Protein 4PVA (pdb70)

CATH classification: 2.115.10.20

Solvent-accessible surface area: 13563 Å² total

B-factor: mean 18.81, std 8.83, range [8.81, 61.5]

Foldseek 3Di:
DLPQPQFLAHFWAWEPFQAFDDPDPVPFQAWFQWAWAAEPQKIWIDTWTFDPVAIFWIWMDRDSNCNHVTDTDGLLLAQLHDAHWHRWYWFQAVVVCWIWIWTDRQATWIWIDNDSVDSNHTHHIDHLDVVNAPVCVVQLVPFGKGAEWAWDDDPDQQATKIKDWIDRQQFFIWIDIDGNVQPPYDDRIDTQGGDRVASQLQGTLKDKEAEPPDQAAARIKIWGWGQDPLRAIAIWIWGGNDPRDHTHGGQRDQCRHNDFLNRYHHPDDDAFRHFANKDWHHHNRHRNRYDHSVAKTKIKGWGAHSPDDDDPSNTNIGIMIIID

InterPro domains:
  IPR005193 Glycoside hydrolase, family 62, arabinosidase [PF03664] (27-318)
  IPR005193 Glycoside hydrolase, family 62, arabinosidase [PTHR40631] (15-350)
  IPR005193 Glycoside hydrolase, family 62, arabinosidase [cd08987] (28-350)
  IPR023296 Glycosyl hydrolase, five-bladed beta-propeller domain superfamily [G3DSA:2.115.10.20] (13-350)
  IPR023296 Glycosyl hydrolase, five-bladed beta-propeller domain superfamily [SSF75005] (53-346)

Secondary structure (DSSP, 8-state):
--TT--TT---EEE-S--B---SSTT---EEEEEEEEEETTEEEEEEEEEETTEE--EEEES-GGGGGGSPPB-GGGSTT-SS--EEEEEEEEGGGTEEEEEEESSSEEEEEES-TT-GGGPPPPEESSTT--HHHHHH-TT---B--EEE---S-TTT-EEEEEEE-SSSEEEEEEEETTTTT-----EEEEE-SS-GGGG-EEEEEEEETT--STTSEEEEEEEE-GGG-EEEEEEEESSTTS--EESSBSSSSBSBSTTTEEESS----S--EEEEEPBSS-BTT-EE-TTS--EEEEEE--TT--S-GGG---EEEEEE-

Radius of gyration: 18.27 Å; Cα contacts (8 Å, |Δi|>4): 924; chains: 1; bounding box: 43×49×45 Å

Nearest PDB structures (foldseek):
  4pvi-assembly1_A  TM=1.002E+00  e=4.841E-68  Mycothermus thermophilus
  4n2z-assembly1_A  TM=9.659E-01  e=8.267E-49  Podospora anserina
  5b6s-assembly1_A  TM=9.767E-01  e=6.142E-48  Coprinopsis cinerea okayama7#130
  4o8n-assembly1_A  TM=9.146E-01  e=1.231E-30  Streptomyces thermoviolaceus
  5ubj-assembly1_A  TM=8.413E-01  e=3.547E-29  Aspergillus nidulans FGSC A4

Sequence (324 aa):
ENLYFQGSSSSWKKWVSTGPLVFPKNDERNIAGIKDPTAVLINGTYHVFASTAKSEGYNVYFNFTDFAEANNAPFYYLDQAPLGYGYRAAPQVFYFEPHKLWYLVYQNGNAAYSTNPDINDPSKWTAPEEVFYPNGPKIIADNIGNGYWVDWVVCDDEEDPNKALCHLFSSDDNGHLYRSQTTLAQFPRGSEEPEEIVLQDTQNIYALWEAACIYRIKGAEGTQKYLLLVEAIGQEGHRYFRSWTSDRRIDDGQWIPLADTEANNPWAGEANVVFEGQKWTKSISHGEVIRTLTDQTLTLDLSEPIQFLLYQGVDPNAQTEYNALPWRLGLITQ

Organism: Humicola insolens (NCBI:txid85995)

Structure (mmCIF, N/CA/C/O backbone):
data_4PVA
#
_entry.id   4PVA
#
_cell.length_a   72.004
_cell.length_b   72.004
_cell.length_c   61.215
_cell.angle_alpha   90.00
_cell.angle_beta   90.00
_cell.angle_gamma   120.00
#
_symmetry.space_group_name_H-M   'P 31'
#
loop_
_entity.id
_entity.type
_entity.pdbx_description
1 polymer 'GH62 hydrolase'
2 non-polymer GLYCEROL
3 non-polymer 'PHOSPHATE ION'
4 water water
#
loop_
_atom_site.group_PDB
_atom_site.id
_atom_site.type_symbol
_atom_site.label_atom_id
_atom_site.label_alt_id
_atom_site.label_comp_id
_atom_site.label_asym_id
_atom_site.label_entity_id
_atom_site.label_seq_id
_atom_site.pdbx_PDB_ins_code
_atom_site.Cartn_x
_atom_site.Cartn_y
_atom_site.Cartn_z
_atom_site.occupancy
_atom_site.B_iso_or_equiv
_atom_site.auth_seq_id
_atom_site.auth_comp_id
_atom_site.auth_asym_id
_atom_site.auth_atom_id
_atom_site.pdbx_PDB_model_num
ATOM 1 N N . GLU A 1 15 ? 1.250 8.207 13.652 1.00 43.82 -7 GLU A N 1
ATOM 2 C CA . GLU A 1 15 ? 1.263 8.855 12.306 1.00 41.51 -7 GLU A CA 1
ATOM 3 C C . GLU A 1 15 ? 0.207 8.193 11.408 1.00 37.18 -7 GLU A C 1
ATOM 4 O O . GLU A 1 15 ? -0.617 7.411 11.877 1.00 34.56 -7 GLU A O 1
ATOM 6 N N . ASN A 1 16 ? 0.248 8.495 10.113 1.00 32.55 -6 ASN A N 1
ATOM 7 C CA . ASN A 1 16 ? -0.661 7.888 9.136 1.00 28.28 -6 ASN A CA 1
ATOM 8 C C . ASN A 1 16 ? -0.098 6.682 8.448 1.00 22.38 -6 ASN A C 1
ATOM 9 O O . ASN A 1 16 ? 0.035 6.626 7.186 1.00 22.62 -6 ASN A O 1
ATOM 14 N N . LEU A 1 17 ? 0.168 5.698 9.297 1.00 21.50 -5 LEU A N 1
ATOM 15 C CA . LEU A 1 17 ? 0.811 4.505 8.930 1.00 20.91 -5 LEU A CA 1
ATOM 16 C C . LEU A 1 17 ? -0.008 3.680 8.003 1.00 18.89 -5 LEU A C 1
ATOM 17 O O . LEU A 1 17 ? 0.591 2.822 7.334 1.00 19.53 -5 LEU A O 1
ATOM 22 N N . TYR A 1 18 ? -1.339 3.894 7.938 1.00 16.66 -4 TYR A N 1
ATOM 23 C CA . TYR A 1 18 ? -2.173 3.142 7.016 1.00 15.36 -4 TYR A CA 1
ATOM 24 C C . TYR A 1 18 ? -2.550 3.898 5.754 1.00 15.35 -4 TYR A C 1
ATOM 25 O O . TYR A 1 18 ? -3.359 3.422 4.969 1.00 16.08 -4 TYR A O 1
ATOM 34 N N . PHE A 1 19 ? -2.006 5.085 5.548 1.00 15.56 -3 PHE A N 1
ATOM 35 C CA . PHE A 1 19 ? -2.124 5.709 4.238 1.00 15.49 -3 PHE A CA 1
ATOM 36 C C . PHE A 1 19 ? -1.036 5.087 3.399 1.00 15.66 -3 PHE A C 1
ATOM 37 O O . PHE A 1 19 ? 0.107 5.405 3.560 1.00 16.94 -3 PHE A O 1
ATOM 45 N N . GLN A 1 20 ? -1.412 4.125 2.562 1.00 14.69 -2 GLN A N 1
ATOM 46 C CA . GLN A 1 20 ? -0.462 3.193 1.933 1.00 14.81 -2 GLN A CA 1
ATOM 47 C C . GLN A 1 20 ? 0.008 3.617 0.518 1.00 14.76 -2 GLN A C 1
ATOM 48 O O . GLN A 1 20 ? 0.673 2.885 -0.149 1.00 15.50 -2 GLN A O 1
ATOM 54 N N . GLY A 1 21 ? -0.328 4.839 0.145 1.00 14.75 -1 GLY A N 1
ATOM 55 C CA . GLY A 1 21 ? 0.247 5.513 -1.007 1.00 14.85 -1 GLY A CA 1
ATOM 56 C C . GLY A 1 21 ? -0.144 4.830 -2.287 1.00 14.64 -1 GLY A C 1
ATOM 57 O O . GLY A 1 21 ? -1.256 4.800 -2.693 1.00 15.14 -1 GLY A O 1
ATOM 58 N N . SER A 1 22 ? 0.843 4.156 -2.974 1.00 17.34 30 SER A N 1
ATOM 59 C CA A SER A 1 22 ? 0.496 3.327 -4.136 0.73 18.34 30 SER A CA 1
ATOM 60 C CA B SER A 1 22 ? 0.455 3.333 -4.119 0.27 18.03 30 SER A CA 1
ATOM 61 C C . SER A 1 22 ? 0.747 1.846 -3.861 1.00 17.17 30 SER A C 1
ATOM 62 O O . SER A 1 22 ? 0.928 1.038 -4.803 1.00 18.02 30 SER A O 1
ATOM 67 N N . SER A 1 23 ? 0.764 1.415 -2.602 1.00 15.86 31 SER A N 1
ATOM 68 C CA A SER A 1 23 ? 0.888 0.042 -2.172 0.50 15.93 31 SER A CA 1
ATOM 69 C CA B SER A 1 23 ? 0.988 0.042 -2.172 0.50 15.93 31 SER A CA 1
ATOM 70 C C . SER A 1 23 ? -0.087 -0.346 -1.081 1.00 14.75 31 SER A C 1
ATOM 71 O O . SER A 1 23 ? 0.295 -0.707 -0.027 1.00 15.47 31 SER A O 1
ATOM 76 N N . TRP A 1 24 ? -1.370 -0.344 -1.417 1.00 12.94 32 TRP A N 1
ATOM 77 C CA . TRP A 1 24 ? -2.408 -0.806 -0.513 1.00 12.33 32 TRP A CA 1
ATOM 78 C C . TRP A 1 24 ? -2.421 -2.324 -0.509 1.00 12.22 32 TRP A C 1
ATOM 79 O O . TRP A 1 24 ? -2.249 -2.964 -1.539 1.00 12.27 32 TRP A O 1
ATOM 90 N N . LYS A 1 25 ? -2.636 -2.910 0.652 1.00 12.51 33 LYS A N 1
ATOM 91 C CA A LYS A 1 25 ? -2.653 -4.367 0.790 0.40 13.02 33 LYS A CA 1
ATOM 92 C CA B LYS A 1 25 ? -2.657 -4.366 0.791 0.60 13.19 33 LYS A CA 1
ATOM 93 C C . LYS A 1 25 ? -3.734 -4.733 1.791 1.00 12.89 33 LYS A C 1
ATOM 94 O O . LYS A 1 25 ? -3.896 -4.042 2.800 1.00 13.10 33 LYS A O 1
ATOM 105 N N . TRP A 1 26 ? -4.424 -5.833 1.524 1.00 12.07 34 TRP A N 1
ATOM 106 C CA . TRP A 1 26 ? -5.607 -6.210 2.268 1.00 12.08 34 TRP A CA 1
ATOM 107 C C . TRP A 1 26 ? -5.690 -7.691 2.485 1.00 12.22 34 TRP A C 1
ATOM 108 O O . TRP A 1 26 ? -5.177 -8.483 1.670 1.00 12.98 34 TRP A O 1
ATOM 119 N N . VAL A 1 27 ? -6.403 -8.072 3.522 1.00 12.19 35 VAL A N 1
ATOM 120 C CA . VAL A 1 27 ? -6.836 -9.452 3.731 1.00 13.18 35 VAL A CA 1
ATOM 121 C C . VAL A 1 27 ? -8.353 -9.431 3.757 1.00 12.98 35 VAL A C 1
ATOM 122 O O . VAL A 1 27 ? -8.948 -8.590 4.443 1.00 13.17 35 VAL A O 1
ATOM 126 N N . SER A 1 28 ? -8.998 -10.306 2.992 1.00 13.32 36 SER A N 1
ATOM 127 C CA . SER A 1 28 ? -10.456 -10.478 3.025 1.00 13.13 36 SER A CA 1
ATOM 128 C C . SER A 1 28 ? -10.890 -11.642 3.878 1.00 13.41 36 SER A C 1
ATOM 129 O O . SER A 1 28 ? -10.256 -12.715 3.863 1.00 14.03 36 SER A O 1
ATOM 132 N N . THR A 1 29 ? -12.014 -11.440 4.551 1.00 13.43 37 THR A N 1
ATOM 133 C CA . THR A 1 29 ? -12.769 -12.522 5.152 1.00 13.94 37 THR A CA 1
ATOM 134 C C . THR A 1 29 ? -13.439 -13.347 4.048 1.00 14.10 37 THR A C 1
ATOM 135 O O . THR A 1 29 ? -13.493 -12.968 2.855 1.00 14.18 37 THR A O 1
ATOM 139 N N . GLY A 1 30 ? -14.044 -14.460 4.452 1.00 14.98 38 GLY A N 1
ATOM 140 C CA . GLY A 1 30 ? -15.060 -15.073 3.621 1.00 15.21 38 GLY A CA 1
ATOM 141 C C . GLY A 1 30 ? -16.328 -14.239 3.634 1.00 15.52 38 GLY A C 1
ATOM 142 O O . GLY A 1 30 ? -16.366 -13.129 4.181 1.00 15.29 38 GLY A O 1
ATOM 143 N N . PRO A 1 31 ? -17.397 -14.737 3.016 1.00 15.56 39 PRO A N 1
ATOM 144 C CA . PRO A 1 31 ? -18.647 -14.012 3.030 1.00 15.98 39 PRO A CA 1
ATOM 145 C C . PRO A 1 31 ? -19.204 -13.937 4.410 1.00 15.86 39 PRO A C 1
ATOM 146 O O . PRO A 1 31 ? -19.217 -14.950 5.102 1.00 17.67 39 PRO A O 1
ATOM 150 N N . LEU A 1 32 ? -19.652 -12.768 4.828 1.00 14.99 40 LEU A N 1
ATOM 151 C CA . LEU A 1 32 ? -20.110 -12.544 6.184 1.00 15.42 40 LEU A CA 1
ATOM 152 C C . LEU A 1 32 ? -21.609 -12.350 6.338 1.00 15.43 40 LEU A C 1
ATOM 153 O O . LEU A 1 32 ? -22.152 -12.622 7.432 1.00 16.03 40 LEU A O 1
ATOM 158 N N . VAL A 1 33 ? -22.285 -11.848 5.312 1.00 14.91 41 VAL A N 1
ATOM 159 C CA . VAL A 1 33 ? -23.721 -11.583 5.394 1.00 15.07 41 VAL A CA 1
ATOM 160 C C . VAL A 1 33 ? -24.425 -12.051 4.136 1.00 15.30 41 VAL A C 1
ATOM 161 O O . VAL A 1 33 ? -24.071 -11.620 3.027 1.00 15.50 41 VAL A O 1
ATOM 165 N N . PHE A 1 34 ? -25.384 -12.959 4.342 1.00 16.38 42 PHE A N 1
ATOM 166 C CA . PHE A 1 34 ? -26.189 -13.583 3.312 1.00 16.14 42 PHE A CA 1
ATOM 167 C C . PHE A 1 34 ? -27.633 -13.078 3.422 1.00 16.62 42 PHE A C 1
ATOM 168 O O . PHE A 1 34 ? -28.070 -12.643 4.474 1.00 16.78 42 PHE A O 1
ATOM 176 N N . PRO A 1 35 ? -28.397 -13.176 2.334 1.00 17.21 43 PRO A N 1
ATOM 177 C CA . PRO A 1 35 ? -29.827 -12.989 2.458 1.00 18.45 43 PRO A CA 1
ATOM 178 C C . PRO A 1 35 ? -30.436 -13.996 3.436 1.00 18.89 43 PRO A C 1
ATOM 179 O O . PRO A 1 35 ? -29.928 -15.113 3.585 1.00 18.88 43 PRO A O 1
ATOM 183 N N . LYS A 1 36 ? -31.536 -13.611 4.063 1.00 18.64 44 LYS A N 1
ATOM 184 C CA . LYS A 1 36 ? -32.229 -14.507 4.955 1.00 19.43 44 LYS A CA 1
ATOM 185 C C . LYS A 1 36 ? -33.008 -15.514 4.120 1.00 20.28 44 LYS A C 1
ATOM 186 O O . LYS A 1 36 ? -33.396 -15.254 2.981 1.00 21.66 44 LYS A O 1
ATOM 192 N N . ASN A 1 37 ? -33.229 -16.683 4.695 1.00 22.60 45 ASN A N 1
ATOM 193 C CA . ASN A 1 37 ? -34.147 -17.630 4.107 1.00 24.12 45 ASN A CA 1
ATOM 194 C C . ASN A 1 37 ? -35.523 -17.259 4.659 1.00 23.17 45 ASN A C 1
ATOM 195 O O . ASN A 1 37 ? -35.989 -17.818 5.640 1.00 25.68 45 ASN A O 1
ATOM 200 N N . ASP A 1 38 ? -36.131 -16.243 4.063 1.00 21.83 46 ASP A N 1
ATOM 201 C CA . ASP A 1 38 ? -37.484 -15.807 4.429 1.00 21.23 46 ASP A CA 1
ATOM 202 C C . ASP A 1 38 ? -38.323 -15.548 3.174 1.00 20.93 46 ASP A C 1
ATOM 203 O O . ASP A 1 38 ? -37.853 -15.738 2.059 1.00 20.78 46 ASP A O 1
ATOM 208 N N . GLU A 1 39 ? -39.561 -15.105 3.351 1.00 20.26 47 GLU A N 1
ATOM 209 C CA . GLU A 1 39 ? -40.468 -14.995 2.213 1.00 20.53 47 GLU A CA 1
ATOM 210 C C . GLU A 1 39 ? -40.182 -13.855 1.271 1.00 20.09 47 GLU A C 1
ATOM 211 O O . GLU A 1 39 ? -40.763 -13.781 0.204 1.00 20.71 47 GLU A O 1
ATOM 217 N N . ARG A 1 40 ? -39.282 -12.961 1.652 1.00 19.41 48 ARG A N 1
ATOM 218 C CA . ARG A 1 40 ? -38.880 -11.884 0.756 1.00 18.76 48 ARG A CA 1
ATOM 219 C C . ARG A 1 40 ? -38.011 -12.406 -0.390 1.00 18.03 48 ARG A C 1
ATOM 220 O O . ARG A 1 40 ? -37.886 -11.761 -1.444 1.00 18.49 48 ARG A O 1
ATOM 228 N N . ASN A 1 41 ? -37.437 -13.588 -0.229 1.00 17.91 49 ASN A N 1
ATOM 229 C CA . ASN A 1 41 ? -36.667 -14.234 -1.298 1.00 18.81 49 ASN A CA 1
ATOM 230 C C . ASN A 1 41 ? -35.629 -13.295 -1.913 1.00 17.76 49 ASN A C 1
ATOM 231 O O . ASN A 1 41 ? -35.492 -13.188 -3.131 1.00 18.34 49 ASN A O 1
ATOM 236 N N . ILE A 1 42 ? -34.894 -12.623 -1.050 1.00 16.60 50 ILE A N 1
ATOM 237 C CA . ILE A 1 42 ? -33.826 -11.727 -1.503 1.00 15.65 50 ILE A CA 1
ATOM 238 C C . ILE A 1 42 ? -32.687 -12.534 -2.142 1.00 15.59 50 ILE A C 1
ATOM 239 O O . ILE A 1 42 ? -32.224 -13.538 -1.577 1.00 16.14 50 ILE A O 1
ATOM 244 N N . ALA A 1 43 ? -32.199 -12.069 -3.293 1.00 15.33 51 ALA A N 1
ATOM 245 C CA . ALA A 1 43 ? -31.106 -12.748 -3.990 1.00 15.48 51 ALA A CA 1
ATOM 246 C C . ALA A 1 43 ? -29.733 -12.277 -3.479 1.00 14.75 51 ALA A C 1
ATOM 247 O O . ALA A 1 43 ? -28.808 -13.076 -3.304 1.00 15.57 51 ALA A O 1
ATOM 249 N N . GLY A 1 44 ? -29.551 -10.953 -3.343 1.00 14.15 52 GLY A N 1
ATOM 250 C CA . GLY A 1 44 ? -28.281 -10.355 -2.970 1.00 14.08 52 GLY A CA 1
ATOM 251 C C . GLY A 1 44 ? -28.429 -9.383 -1.824 1.00 13.82 52 GLY A C 1
ATOM 252 O O . GLY A 1 44 ? -29.420 -8.658 -1.738 1.00 13.84 52 GLY A O 1
ATOM 253 N N . ILE A 1 45 ? -27.408 -9.353 -0.964 1.00 13.28 53 ILE A N 1
ATOM 254 C CA . ILE A 1 45 ? -27.229 -8.266 -0.002 1.00 13.56 53 ILE A CA 1
ATOM 255 C C . ILE A 1 45 ? -26.055 -7.451 -0.487 1.00 12.70 53 ILE A C 1
ATOM 256 O O . ILE A 1 45 ? -24.982 -7.972 -0.766 1.00 12.61 53 ILE A O 1
ATOM 261 N N . LYS A 1 46 ? -26.301 -6.138 -0.587 1.00 12.49 54 LYS A N 1
ATOM 262 C CA . LYS A 1 46 ? -25.489 -5.262 -1.395 1.00 12.07 54 LYS A CA 1
ATOM 263 C C . LYS A 1 46 ? -25.148 -3.945 -0.717 1.00 11.96 54 LYS A C 1
ATOM 264 O O . LYS A 1 46 ? -25.818 -3.498 0.206 1.00 12.14 54 LYS A O 1
ATOM 270 N N . ASP A 1 47 ? -24.089 -3.323 -1.218 1.00 12.06 55 ASP A N 1
ATOM 271 C CA . ASP A 1 47 ? -23.792 -1.906 -1.034 1.00 12.36 55 ASP A CA 1
ATOM 272 C C . ASP A 1 47 ? -23.932 -1.432 0.405 1.00 12.07 55 ASP A C 1
ATOM 273 O O . ASP A 1 47 ? -24.808 -0.641 0.740 1.00 12.18 55 ASP A O 1
ATOM 278 N N . PRO A 1 48 ? -23.019 -1.877 1.282 1.00 11.88 56 PRO A N 1
ATOM 279 C CA . PRO A 1 48 ? -23.146 -1.534 2.702 1.00 12.28 56 PRO A CA 1
ATOM 280 C C . PRO A 1 48 ? -22.605 -0.155 3.046 1.00 12.01 56 PRO A C 1
ATOM 281 O O . PRO A 1 48 ? -21.658 0.339 2.421 1.00 12.15 56 PRO A O 1
ATOM 285 N N . THR A 1 49 ? -23.177 0.443 4.072 1.00 11.58 57 THR A N 1
ATOM 286 C CA . THR A 1 49 ? -22.596 1.597 4.770 1.00 11.63 57 THR A CA 1
ATOM 287 C C . THR A 1 49 ? -22.588 1.214 6.246 1.00 11.94 57 THR A C 1
ATOM 288 O O . THR A 1 49 ? -23.502 0.509 6.695 1.00 13.11 57 THR A O 1
ATOM 292 N N . ALA A 1 50 ? -21.562 1.626 6.985 1.00 12.30 58 ALA A N 1
ATOM 293 C CA . ALA A 1 50 ? -21.416 1.135 8.350 1.00 13.22 58 ALA A CA 1
ATOM 294 C C . ALA A 1 50 ? -20.630 2.087 9.218 1.00 13.43 58 ALA A C 1
ATOM 295 O O . ALA A 1 50 ? -19.667 2.730 8.770 1.00 13.82 58 ALA A O 1
ATOM 297 N N . VAL A 1 51 ? -21.020 2.108 10.498 1.00 14.12 59 VAL A N 1
ATOM 298 C CA . VAL A 1 51 ? -20.301 2.791 11.547 1.00 14.62 59 VAL A CA 1
ATOM 299 C C . VAL A 1 51 ? -20.102 1.854 12.724 1.00 15.07 59 VAL A C 1
ATOM 300 O O . VAL A 1 51 ? -20.855 0.896 12.876 1.00 16.18 59 VAL A O 1
ATOM 304 N N . LEU A 1 52 ? -19.076 2.148 13.509 1.00 14.81 60 LEU A N 1
ATOM 305 C CA . LEU A 1 52 ? -18.785 1.386 14.728 1.00 15.92 60 LEU A CA 1
ATOM 306 C C . LEU A 1 52 ? -18.884 2.364 15.873 1.00 16.34 60 LEU A C 1
ATOM 307 O O . LEU A 1 52 ? -18.207 3.364 15.891 1.00 16.75 60 LEU A O 1
ATOM 312 N N . ILE A 1 53 ? -19.748 2.058 16.844 1.00 17.26 61 ILE A N 1
ATOM 313 C CA . ILE A 1 53 ? -20.034 2.951 17.986 1.00 18.75 61 ILE A CA 1
ATOM 314 C C . ILE A 1 53 ? -20.032 2.076 19.234 1.00 20.39 61 ILE A C 1
ATOM 315 O O . ILE A 1 53 ? -20.852 1.179 19.368 1.00 19.58 61 ILE A O 1
ATOM 320 N N . ASN A 1 54 ? -19.062 2.316 20.105 1.00 22.65 62 ASN A N 1
ATOM 321 C CA . ASN A 1 54 ? -19.024 1.643 21.422 1.00 25.43 62 ASN A CA 1
ATOM 322 C C . ASN A 1 54 ? -19.116 0.123 21.283 1.00 23.58 62 ASN A C 1
ATOM 323 O O . ASN A 1 54 ? -19.865 -0.548 21.998 1.00 24.80 62 ASN A O 1
ATOM 328 N N . GLY A 1 55 ? -18.360 -0.392 20.328 1.00 21.68 63 GLY A N 1
ATOM 329 C CA . GLY A 1 55 ? -18.239 -1.816 20.093 1.00 21.98 63 GLY A CA 1
ATOM 330 C C . GLY A 1 55 ? -19.348 -2.454 19.273 1.00 20.93 63 GLY A C 1
ATOM 331 O O . GLY A 1 55 ? -19.260 -3.645 18.973 1.00 22.00 63 GLY A O 1
ATOM 332 N N . THR A 1 56 ? -20.340 -1.672 18.855 1.00 18.93 64 THR A N 1
ATOM 333 C CA . THR A 1 56 ? -21.397 -2.188 18.005 1.00 18.69 64 THR A CA 1
ATOM 334 C C . THR A 1 56 ? -21.276 -1.628 16.591 1.00 17.35 64 THR A C 1
ATOM 335 O O . THR A 1 56 ? -21.168 -0.417 16.390 1.00 17.22 64 THR A O 1
ATOM 339 N N . TYR A 1 57 ? -21.277 -2.563 15.647 1.00 16.41 65 TYR A N 1
ATOM 340 C CA . TYR A 1 57 ? -21.326 -2.236 14.202 1.00 15.62 65 TYR A CA 1
ATOM 341 C C . TYR A 1 57 ? -22.767 -2.081 13.757 1.00 15.78 65 TYR A C 1
ATOM 342 O O . TYR A 1 57 ? -23.595 -2.950 14.009 1.00 16.41 65 TYR A O 1
ATOM 351 N N . HIS A 1 58 ? -23.032 -0.940 13.130 1.00 15.25 66 HIS A N 1
ATOM 352 C CA . HIS A 1 58 ? -24.338 -0.598 12.600 1.00 15.66 66 HIS A CA 1
ATOM 353 C C . HIS A 1 58 ? -24.226 -0.553 11.080 1.00 14.93 66 HIS A C 1
ATOM 354 O O . HIS A 1 58 ? -23.448 0.222 10.569 1.00 15.42 66 HIS A O 1
ATOM 361 N N . VAL A 1 59 ? -24.977 -1.412 10.406 1.00 14.78 67 VAL A N 1
ATOM 362 C CA . VAL A 1 59 ? -24.888 -1.561 8.962 1.00 14.17 67 VAL A CA 1
ATOM 363 C C . VAL A 1 59 ? -26.228 -1.307 8.292 1.00 13.74 67 VAL A C 1
ATOM 364 O O . VAL A 1 59 ? -27.267 -1.760 8.756 1.00 14.11 67 VAL A O 1
ATOM 368 N N . PHE A 1 60 ? -26.192 -0.549 7.191 1.00 13.11 68 PHE A N 1
ATOM 369 C CA . PHE A 1 60 ? -27.325 -0.431 6.279 1.00 13.11 68 PHE A CA 1
ATOM 370 C C . PHE A 1 60 ? -26.873 -1.008 4.961 1.00 12.68 68 PHE A C 1
ATOM 371 O O . PHE A 1 60 ? -25.735 -0.777 4.531 1.00 13.04 68 PHE A O 1
ATOM 379 N N . ALA A 1 61 ? -27.718 -1.781 4.310 1.00 12.82 69 ALA A N 1
ATOM 380 C CA . ALA A 1 61 ? -27.428 -2.427 3.047 1.00 12.60 69 ALA A CA 1
ATOM 381 C C . ALA A 1 61 ? -28.679 -2.497 2.193 1.00 12.84 69 ALA A C 1
ATOM 382 O O . ALA A 1 61 ? -29.795 -2.287 2.703 1.00 13.92 69 ALA A O 1
ATOM 384 N N . SER A 1 62 ? -28.529 -2.794 0.911 1.00 13.13 70 SER A N 1
ATOM 385 C CA . SER A 1 62 ? -29.672 -2.987 0.049 1.00 13.83 70 SER A CA 1
ATOM 386 C C . SER A 1 62 ? -29.956 -4.431 -0.143 1.00 13.64 70 SER A C 1
ATOM 387 O O . SER A 1 62 ? -29.073 -5.276 -0.183 1.00 13.34 70 SER A O 1
ATOM 390 N N . THR A 1 63 ? -31.233 -4.730 -0.256 1.00 14.48 71 THR A N 1
ATOM 391 C CA . THR A 1 63 ? -31.720 -6.027 -0.701 1.00 15.27 71 THR A CA 1
ATOM 392 C C . THR A 1 63 ? -31.972 -5.942 -2.187 1.00 15.28 71 THR A C 1
ATOM 393 O O . THR A 1 63 ? -32.538 -4.957 -2.674 1.00 15.68 71 THR A O 1
ATOM 397 N N . ALA A 1 64 ? -31.565 -6.977 -2.928 1.00 14.63 72 ALA A N 1
ATOM 398 C CA . ALA A 1 64 ? -31.761 -7.016 -4.357 1.00 14.55 72 ALA A CA 1
ATOM 399 C C . ALA A 1 64 ? -32.381 -8.327 -4.768 1.00 15.22 72 ALA A C 1
ATOM 400 O O . ALA A 1 64 ? -31.939 -9.379 -4.307 1.00 14.80 72 ALA A O 1
ATOM 402 N N . LYS A 1 65 ? -33.353 -8.239 -5.660 1.00 15.82 73 LYS A N 1
ATOM 403 C CA . LYS A 1 65 ? -33.931 -9.412 -6.323 1.00 17.15 73 LYS A CA 1
ATOM 404 C C . LYS A 1 65 ? -34.447 -8.884 -7.654 1.00 18.36 73 LYS A C 1
ATOM 405 O O . LYS A 1 65 ? -34.508 -7.696 -7.874 1.00 18.37 73 LYS A O 1
ATOM 411 N N . SER A 1 66 ? -34.882 -9.785 -8.523 1.00 21.69 74 SER A N 1
ATOM 412 C CA . SER A 1 66 ? -35.437 -9.339 -9.792 1.00 23.23 74 SER A CA 1
ATOM 413 C C . SER A 1 66 ? -36.623 -8.385 -9.617 1.00 23.06 74 SER A C 1
ATOM 414 O O . SER A 1 66 ? -36.798 -7.487 -10.404 1.00 24.00 74 SER A O 1
ATOM 417 N N . GLU A 1 67 ? -37.398 -8.558 -8.549 1.00 22.32 75 GLU A N 1
ATOM 418 C CA . GLU A 1 67 ? -38.557 -7.709 -8.302 1.00 23.01 75 GLU A CA 1
ATOM 419 C C . GLU A 1 67 ? -38.203 -6.275 -7.932 1.00 20.92 75 GLU A C 1
ATOM 420 O O . GLU A 1 67 ? -38.984 -5.360 -8.169 1.00 22.95 75 GLU A O 1
ATOM 426 N N . GLY A 1 68 ? -37.037 -6.062 -7.317 1.00 19.07 76 GLY A N 1
ATOM 427 C CA . GLY A 1 68 ? -36.713 -4.725 -6.915 1.00 18.66 76 GLY A CA 1
ATOM 428 C C . GLY A 1 68 ? -35.663 -4.615 -5.836 1.00 17.02 76 GLY A C 1
ATOM 429 O O . GLY A 1 68 ? -35.044 -5.602 -5.430 1.00 16.80 76 GLY A O 1
ATOM 430 N N . TYR A 1 69 ? -35.531 -3.382 -5.359 1.00 15.74 77 TYR A N 1
ATOM 431 C CA . TYR A 1 69 ? -34.557 -2.978 -4.343 1.00 15.12 77 TYR A CA 1
ATOM 432 C C . TYR A 1 69 ? -35.217 -2.306 -3.189 1.00 14.83 77 TYR A C 1
ATOM 433 O O . TYR A 1 69 ? -36.068 -1.426 -3.361 1.00 15.44 77 TYR A O 1
ATOM 442 N N . ASN A 1 70 ? -34.793 -2.648 -1.995 1.00 14.68 78 ASN A N 1
ATOM 443 C CA . ASN A 1 70 ? -35.113 -1.880 -0.808 1.00 15.32 78 ASN A CA 1
ATOM 444 C C . ASN A 1 70 ? -33.925 -2.036 0.171 1.00 14.61 78 ASN A C 1
ATOM 445 O O . ASN A 1 70 ? -32.828 -2.388 -0.298 1.00 14.84 78 ASN A O 1
ATOM 458 N N . VAL A 1 72 ? -32.094 -2.624 4.325 1.00 15.36 80 VAL A N 1
ATOM 459 C CA . VAL A 1 72 ? -32.128 -3.255 5.644 1.00 15.96 80 VAL A CA 1
ATOM 460 C C . VAL A 1 72 ? -31.160 -2.569 6.572 1.00 15.56 80 VAL A C 1
ATOM 461 O O . VAL A 1 72 ? -30.134 -2.036 6.119 1.00 15.31 80 VAL A O 1
ATOM 465 N N . TYR A 1 73 ? -31.468 -2.594 7.858 1.00 15.31 81 TYR A N 1
ATOM 466 C CA . TYR A 1 73 ? -30.561 -2.230 8.911 1.00 15.98 81 TYR A CA 1
ATOM 467 C C . TYR A 1 73 ? -30.297 -3.465 9.787 1.00 15.94 81 TYR A C 1
ATOM 468 O O . TYR A 1 73 ? -31.233 -4.213 10.098 1.00 16.68 81 TYR A O 1
ATOM 477 N N . PHE A 1 74 ? -29.069 -3.617 10.248 1.00 15.12 82 PHE A N 1
ATOM 478 C CA . PHE A 1 74 ? -28.756 -4.606 11.257 1.00 15.62 82 PHE A CA 1
ATOM 479 C C . PHE A 1 74 ? -27.519 -4.173 12.041 1.00 15.42 82 PHE A C 1
ATOM 480 O O . PHE A 1 74 ? -26.740 -3.336 11.590 1.00 15.55 82 PHE A O 1
ATOM 488 N N . ASN A 1 75 ? -27.321 -4.788 13.214 1.00 16.42 83 ASN A N 1
ATOM 489 C CA . ASN A 1 75 ? -26.158 -4.521 14.010 1.00 16.86 83 ASN A CA 1
ATOM 490 C C . ASN A 1 75 ? -25.599 -5.817 14.575 1.00 17.12 83 ASN A C 1
ATOM 491 O O . ASN A 1 75 ? -26.281 -6.847 14.575 1.00 17.85 83 ASN A O 1
ATOM 496 N N . PHE A 1 76 ? -24.352 -5.748 15.003 1.00 16.68 84 PHE A N 1
ATOM 497 C CA . PHE A 1 76 ? -23.647 -6.904 15.556 1.00 16.55 84 PHE A CA 1
ATOM 498 C C . PHE A 1 76 ? -22.412 -6.386 16.268 1.00 16.61 84 PHE A C 1
ATOM 499 O O . PHE A 1 76 ? -21.999 -5.241 16.080 1.00 17.56 84 PHE A O 1
ATOM 507 N N . THR A 1 77 ? -21.782 -7.243 17.064 1.00 17.59 85 THR A N 1
ATOM 508 C CA . THR A 1 77 ? -20.530 -6.922 17.707 1.00 18.00 85 THR A CA 1
ATOM 509 C C . THR A 1 77 ? -19.346 -7.729 17.201 1.00 17.64 85 THR A C 1
ATOM 510 O O . THR A 1 77 ? -18.225 -7.347 17.459 1.00 18.55 85 THR A O 1
ATOM 514 N N . ASP A 1 78 ? -19.613 -8.784 16.479 1.00 16.99 86 ASP A N 1
ATOM 515 C CA . ASP A 1 78 ? -18.592 -9.729 16.043 1.00 17.39 86 ASP A CA 1
ATOM 516 C C . ASP A 1 78 ? -18.836 -10.102 14.586 1.00 16.60 86 ASP A C 1
ATOM 517 O O . ASP A 1 78 ? -19.846 -10.634 14.255 1.00 16.17 86 ASP A O 1
ATOM 522 N N . PHE A 1 79 ? -17.849 -9.825 13.719 1.00 16.85 87 PHE A N 1
ATOM 523 C CA . PHE A 1 79 ? -18.012 -10.077 12.305 1.00 16.86 87 PHE A CA 1
ATOM 524 C C . PHE A 1 79 ? -18.447 -11.494 12.002 1.00 17.29 87 PHE A C 1
ATOM 525 O O . PHE A 1 79 ? -19.226 -11.719 11.082 1.00 17.50 87 PHE A O 1
ATOM 533 N N . ALA A 1 80 ? -17.938 -12.457 12.767 1.00 17.83 88 ALA A N 1
ATOM 534 C CA . ALA A 1 80 ? -18.283 -13.855 12.535 1.00 18.90 88 ALA A CA 1
ATOM 535 C C . ALA A 1 80 ? -19.708 -14.216 12.877 1.00 19.16 88 ALA A C 1
ATOM 536 O O . ALA A 1 80 ? -20.205 -15.274 12.462 1.00 20.83 88 ALA A O 1
ATOM 538 N N . GLU A 1 81 ? -20.378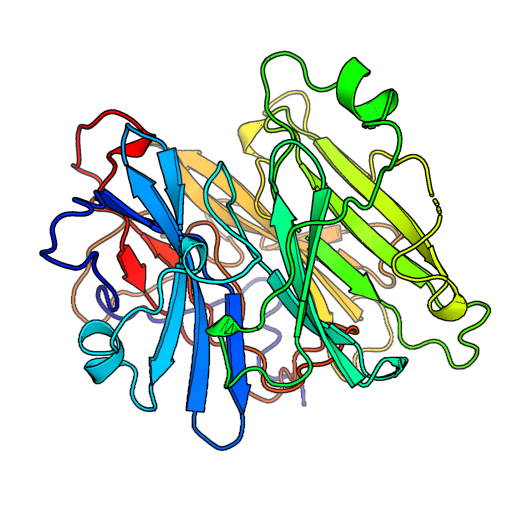 -13.338 13.623 1.00 19.17 89 GLU A N 1
ATOM 539 C CA . GLU A 1 81 ? -21.786 -13.478 14.002 1.00 19.86 89 GLU A CA 1
ATOM 540 C C . GLU A 1 81 ? -22.719 -12.547 13.238 1.00 19.19 89 GLU A C 1
ATOM 541 O O . GLU A 1 81 ? -23.922 -12.571 13.439 1.00 19.81 89 GLU A O 1
ATOM 547 N N . ALA A 1 82 ? -22.173 -11.729 12.335 1.00 17.71 90 ALA A N 1
ATOM 548 C CA . ALA A 1 82 ? -22.998 -10.807 11.542 1.00 16.91 90 ALA A CA 1
ATOM 549 C C . ALA A 1 82 ? -24.104 -11.500 10.770 1.00 16.54 90 ALA A C 1
ATOM 550 O O . ALA A 1 82 ? -25.199 -10.955 10.611 1.00 17.13 90 ALA A O 1
ATOM 552 N N . ASN A 1 83 ? -23.832 -12.713 10.278 1.00 16.92 91 ASN A N 1
ATOM 553 C CA . ASN A 1 83 ? -24.816 -13.452 9.480 1.00 18.05 91 ASN A CA 1
ATOM 554 C C . ASN A 1 83 ? -26.024 -13.888 10.300 1.00 19.04 91 ASN A C 1
ATOM 555 O O . ASN A 1 83 ? -27.050 -14.197 9.744 1.00 19.63 91 ASN A O 1
ATOM 560 N N . ASN A 1 84 ? -25.878 -13.884 11.615 1.00 19.39 92 ASN A N 1
ATOM 561 C CA . ASN A 1 84 ? -26.985 -14.192 12.507 1.00 20.15 92 ASN A CA 1
ATOM 562 C C . ASN A 1 84 ? -27.714 -12.999 13.043 1.00 20.24 92 ASN A C 1
ATOM 563 O O . ASN A 1 84 ? -28.669 -13.155 13.821 1.00 21.52 92 ASN A O 1
ATOM 568 N N . ALA A 1 85 ? -27.316 -11.802 12.611 1.00 19.53 93 ALA A N 1
ATOM 569 C CA . ALA A 1 85 ? -27.993 -10.585 13.041 1.00 19.74 93 ALA A CA 1
ATOM 570 C C . ALA A 1 85 ? -29.369 -10.523 12.387 1.00 20.78 93 ALA A C 1
ATOM 571 O O . ALA A 1 85 ? -29.484 -10.728 11.177 1.00 21.97 93 ALA A O 1
ATOM 573 N N . PRO A 1 86 ? -30.421 -10.246 13.167 1.00 20.63 94 PRO A N 1
ATOM 574 C CA . PRO A 1 86 ? -31.731 -10.044 12.538 1.00 20.61 94 PRO A CA 1
ATOM 575 C C . PRO A 1 86 ? -31.730 -8.813 11.647 1.00 19.98 94 PRO A C 1
ATOM 576 O O . PRO A 1 86 ? -31.111 -7.811 12.003 1.00 20.49 94 PRO A O 1
ATOM 580 N N . PHE A 1 87 ? -32.434 -8.881 10.528 1.00 19.18 95 PHE A N 1
ATOM 581 C CA . PHE A 1 87 ? -32.577 -7.720 9.675 1.00 18.69 95 PHE A CA 1
ATOM 582 C C . PHE A 1 87 ? -33.809 -6.933 10.082 1.00 18.59 95 PHE A C 1
ATOM 583 O O . PHE A 1 87 ? -34.873 -7.520 10.335 1.00 20.36 95 PHE A O 1
ATOM 591 N N . TYR A 1 88 ? -33.675 -5.622 10.179 1.00 17.92 96 TYR A N 1
ATOM 592 C CA . TYR A 1 88 ? -34.840 -4.754 10.150 1.00 17.81 96 TYR A CA 1
ATOM 593 C C . TYR A 1 88 ? -35.047 -4.299 8.718 1.00 17.56 96 TYR A C 1
ATOM 594 O O . TYR A 1 88 ? -34.228 -3.534 8.177 1.00 16.64 96 TYR A O 1
ATOM 603 N N . TYR A 1 89 ? -36.108 -4.755 8.066 1.00 17.48 97 TYR A N 1
ATOM 604 C CA . TYR A 1 89 ? -36.453 -4.349 6.714 1.00 18.41 97 TYR A CA 1
ATOM 605 C C . TYR A 1 89 ? -37.055 -2.954 6.760 1.00 17.98 97 TYR A C 1
ATOM 606 O O . TYR A 1 89 ? -38.118 -2.719 7.348 1.00 18.46 97 TYR A O 1
ATOM 615 N N . LEU A 1 90 ? -36.346 -1.998 6.165 1.00 17.08 98 LEU A N 1
ATOM 616 C CA . LEU A 1 90 ? -36.662 -0.605 6.372 1.00 16.96 98 LEU A CA 1
ATOM 617 C C . LEU A 1 90 ? -37.965 -0.144 5.711 1.00 17.16 98 LEU A C 1
ATOM 618 O O . LEU A 1 90 ? -38.454 0.929 6.031 1.00 17.09 98 LEU A O 1
ATOM 623 N N . ASP A 1 91 ? -38.529 -0.971 4.835 1.00 17.59 99 ASP A N 1
ATOM 624 C CA . ASP A 1 91 ? -39.894 -0.718 4.336 1.00 18.86 99 ASP A CA 1
ATOM 625 C C . ASP A 1 91 ? -40.970 -0.763 5.418 1.00 19.72 99 ASP A C 1
ATOM 626 O O . ASP A 1 91 ? -42.090 -0.306 5.145 1.00 20.49 99 ASP A O 1
ATOM 631 N N . GLN A 1 92 ? -40.603 -1.228 6.611 1.00 19.85 100 GLN A N 1
ATOM 632 C CA . GLN A 1 92 ? -41.486 -1.213 7.796 1.00 21.92 100 GLN A CA 1
ATOM 633 C C . GLN A 1 92 ? -41.452 0.116 8.520 1.00 21.75 100 GLN A C 1
ATOM 634 O O . GLN A 1 92 ? -42.325 0.390 9.343 1.00 23.68 100 GLN A O 1
ATOM 640 N N . ALA A 1 93 ? -40.420 0.926 8.258 1.00 20.34 101 ALA A N 1
ATOM 641 C CA . ALA A 1 93 ? -40.341 2.293 8.767 1.00 19.97 101 ALA A CA 1
ATOM 642 C C . ALA A 1 93 ? -41.087 3.212 7.792 1.00 19.40 101 ALA A C 1
ATOM 643 O O . ALA A 1 93 ? -41.471 2.798 6.694 1.00 20.37 101 ALA A O 1
ATOM 645 N N . PRO A 1 94 ? -41.281 4.485 8.163 1.00 20.08 102 PRO A N 1
ATOM 646 C CA . PRO A 1 94 ? -41.858 5.453 7.221 1.00 20.42 102 PRO A CA 1
ATOM 647 C C . PRO A 1 94 ? -41.069 5.521 5.912 1.00 19.23 102 PRO A C 1
ATOM 648 O O . PRO A 1 94 ? -41.651 5.762 4.858 1.00 20.25 102 PRO A O 1
ATOM 652 N N . LEU A 1 95 ? -39.753 5.245 5.970 1.00 18.97 103 LEU A N 1
ATOM 653 C CA . LEU A 1 95 ? -38.904 5.101 4.776 1.00 18.63 103 LEU A CA 1
ATOM 654 C C . LEU A 1 95 ? -39.636 4.308 3.686 1.00 18.04 103 LEU A C 1
ATOM 655 O O . LEU A 1 95 ? -39.707 4.712 2.505 1.00 17.75 103 LEU A O 1
ATOM 660 N N . GLY A 1 96 ? -40.231 3.183 4.100 1.00 18.94 104 GLY A N 1
ATOM 661 C CA . GLY A 1 96 ? -41.321 2.586 3.344 1.00 19.30 104 GLY A CA 1
ATOM 662 C C . GLY A 1 96 ? -41.006 1.735 2.128 1.00 19.53 104 GLY A C 1
ATOM 663 O O . GLY A 1 96 ? -39.873 1.552 1.705 1.00 19.02 104 GLY A O 1
ATOM 664 N N . TYR A 1 97 ? -42.076 1.173 1.592 1.00 20.22 105 TYR A N 1
ATOM 665 C CA . TYR A 1 97 ? -42.033 0.402 0.372 1.00 20.16 105 TYR A CA 1
ATOM 666 C C . TYR A 1 97 ? -41.707 1.288 -0.815 1.00 19.91 105 TYR A C 1
ATOM 667 O O . TYR A 1 97 ? -42.029 2.468 -0.842 1.00 20.66 105 TYR A O 1
ATOM 676 N N . GLY A 1 98 ? -41.189 0.661 -1.847 1.00 18.86 106 GLY A N 1
ATOM 677 C CA . GLY A 1 98 ? -40.790 1.371 -3.043 1.00 17.89 106 GLY A CA 1
ATOM 678 C C . GLY A 1 98 ? -39.352 1.060 -3.332 1.00 17.03 106 GLY A C 1
ATOM 679 O O . GLY A 1 98 ? -38.706 0.312 -2.580 1.00 17.76 106 GLY A O 1
ATOM 680 N N . TYR A 1 99 ? -38.847 1.645 -4.397 1.00 16.65 107 TYR A N 1
ATOM 681 C CA . TYR A 1 99 ? -37.449 1.553 -4.772 1.00 15.81 107 TYR A CA 1
ATOM 682 C C . TYR A 1 99 ? -36.579 2.430 -3.907 1.00 14.78 107 TYR A C 1
ATOM 683 O O . TYR A 1 99 ? -36.776 3.646 -3.873 1.00 14.88 107 TYR A O 1
ATOM 692 N N . ARG A 1 100 ? -35.641 1.814 -3.188 1.00 14.03 108 ARG A N 1
ATOM 693 C CA . ARG A 1 100 ? -34.583 2.537 -2.501 1.00 13.52 108 ARG A CA 1
ATOM 694 C C . ARG A 1 100 ? -33.336 1.685 -2.547 1.00 13.06 108 ARG A C 1
ATOM 695 O O . ARG A 1 100 ? -33.423 0.470 -2.357 1.00 13.40 108 ARG A O 1
ATOM 703 N N . ALA A 1 101 ? -32.178 2.296 -2.765 1.00 12.59 109 ALA A N 1
ATOM 704 C CA . ALA A 1 101 ? -30.950 1.543 -2.864 1.00 12.32 109 ALA A CA 1
ATOM 705 C C . ALA A 1 101 ? -29.753 2.387 -2.510 1.00 12.22 109 ALA A C 1
ATOM 706 O O . ALA A 1 101 ? -29.749 3.624 -2.621 1.00 11.91 109 ALA A O 1
ATOM 708 N N . ALA A 1 102 ? -28.676 1.708 -2.148 1.00 11.18 110 ALA A N 1
ATOM 709 C CA . ALA A 1 102 ? -27.317 2.274 -2.058 1.00 11.19 110 ALA A CA 1
ATOM 710 C C . ALA A 1 102 ? -27.175 3.394 -1.032 1.00 11.00 110 ALA A C 1
ATOM 711 O O . ALA A 1 102 ? -26.931 4.557 -1.387 1.00 10.83 110 ALA A O 1
ATOM 713 N N . PRO A 1 103 ? -27.304 3.047 0.243 1.00 11.14 111 PRO A N 1
ATOM 714 C CA . PRO A 1 103 ? -27.239 4.049 1.300 1.00 11.75 111 PRO A CA 1
ATOM 715 C C . PRO A 1 103 ? -25.819 4.415 1.740 1.00 11.24 111 PRO A C 1
ATOM 716 O O . PRO A 1 103 ? -24.854 3.633 1.562 1.00 11.30 111 PRO A O 1
ATOM 720 N N . GLN A 1 104 ? -25.729 5.581 2.378 1.00 11.39 112 GLN A N 1
ATOM 721 C CA . GLN A 1 104 ? -24.559 6.116 3.069 1.00 10.86 112 GLN A CA 1
ATOM 722 C C . GLN A 1 104 ? -25.113 6.700 4.364 1.00 11.07 112 GLN A C 1
ATOM 723 O O . GLN A 1 104 ? -26.032 7.521 4.296 1.00 11.76 112 GLN A O 1
ATOM 729 N N . VAL A 1 105 ? -24.551 6.333 5.503 1.00 11.45 113 VAL A N 1
ATOM 730 C CA . VAL A 1 105 ? -25.023 6.842 6.804 1.00 12.07 113 VAL A CA 1
ATOM 731 C C . VAL A 1 105 ? -23.977 7.707 7.481 1.00 12.16 113 VAL A C 1
ATOM 732 O O . VAL A 1 105 ? -22.804 7.360 7.509 1.00 11.99 113 VAL A O 1
ATOM 736 N N . PHE A 1 106 ? -24.396 8.816 8.079 1.00 12.50 114 PHE A N 1
ATOM 737 C CA . PHE A 1 106 ? -23.521 9.654 8.874 1.00 12.57 114 PHE A CA 1
ATOM 738 C C . PHE A 1 106 ? -24.357 10.483 9.833 1.00 13.24 114 PHE A C 1
ATOM 739 O O . PHE A 1 106 ? -25.572 10.625 9.646 1.00 13.70 114 PHE A O 1
ATOM 747 N N . TYR A 1 107 ? -23.697 11.007 10.864 1.00 13.20 115 TYR A N 1
ATOM 748 C CA . TYR A 1 107 ? -24.341 11.865 11.868 1.00 14.06 115 TYR A CA 1
ATOM 749 C C . TYR A 1 107 ? -24.079 13.309 11.533 1.00 14.11 115 TYR A C 1
ATOM 750 O O . TYR A 1 107 ? -22.939 13.760 11.471 1.00 14.82 115 TYR A O 1
ATOM 759 N N . PHE A 1 108 ? -25.158 14.048 11.269 1.00 14.66 116 PHE A N 1
ATOM 760 C CA . PHE A 1 108 ? -25.056 15.436 10.925 1.00 15.18 116 PHE A CA 1
ATOM 761 C C . PHE A 1 108 ? -25.144 16.173 12.271 1.00 15.49 116 PHE A C 1
ATOM 762 O O . PHE A 1 108 ? -26.244 16.507 12.752 1.00 16.27 116 PHE A O 1
ATOM 770 N N . GLU A 1 109 ? -23.990 16.469 12.850 1.00 16.10 117 GLU A N 1
ATOM 771 C CA . GLU A 1 109 ? -23.916 16.923 14.245 1.00 18.00 117 GLU A CA 1
ATOM 772 C C . GLU A 1 109 ? -24.709 18.209 14.484 1.00 18.63 117 GLU A C 1
ATOM 773 O O . GLU A 1 109 ? -25.396 18.310 15.514 1.00 18.53 117 GLU A O 1
ATOM 779 N N . PRO A 1 110 ? -24.657 19.188 13.559 1.00 18.77 118 PRO A N 1
ATOM 780 C CA . PRO A 1 110 ? -25.455 20.396 13.842 1.00 19.48 118 PRO A CA 1
ATOM 781 C C . PRO A 1 110 ? -26.963 20.152 14.003 1.00 19.58 118 PRO A C 1
ATOM 782 O O . PRO A 1 110 ? -27.636 20.998 14.656 1.00 20.74 118 PRO A O 1
ATOM 786 N N . HIS A 1 111 ? -27.553 19.092 13.450 1.00 19.18 119 HIS A N 1
ATOM 787 C CA . HIS A 1 111 ? -28.973 18.775 13.636 1.00 19.99 119 HIS A CA 1
ATOM 788 C C . HIS A 1 111 ? -29.259 17.696 14.670 1.00 20.57 119 HIS A C 1
ATOM 789 O O . HIS A 1 111 ? -30.406 17.336 14.888 1.00 21.36 119 HIS A O 1
ATOM 796 N N . LYS A 1 112 ? -28.204 17.125 15.232 1.00 19.29 120 LYS A N 1
ATOM 797 C CA . LYS A 1 112 ? -28.339 15.974 16.108 1.00 19.77 120 LYS A CA 1
ATOM 798 C C . LYS A 1 112 ? -29.210 14.899 15.466 1.00 19.21 120 LYS A C 1
ATOM 799 O O . LYS A 1 112 ? -30.005 14.233 16.100 1.00 20.14 120 LYS A O 1
ATOM 805 N N . LEU A 1 113 ? -28.969 14.668 14.166 1.00 18.48 121 LEU A N 1
ATOM 806 C CA . LEU A 1 113 ? -29.701 13.658 13.409 1.00 17.76 121 LEU A CA 1
ATOM 807 C C . LEU A 1 113 ? -28.747 12.824 12.580 1.00 16.85 121 LEU A C 1
ATOM 808 O O . LEU A 1 113 ? -27.849 13.375 11.946 1.00 16.52 121 LEU A O 1
ATOM 813 N N . TRP A 1 114 ? -29.005 11.528 12.570 1.00 16.13 122 TRP A N 1
ATOM 814 C CA . TRP A 1 114 ? -28.401 10.651 11.551 1.00 15.36 122 TRP A CA 1
ATOM 815 C C . TRP A 1 114 ? -29.113 10.943 10.239 1.00 15.40 122 TRP A C 1
ATOM 816 O O . TRP A 1 114 ? -30.349 11.078 10.200 1.00 16.58 122 TRP A O 1
ATOM 827 N N . TYR A 1 115 ? -28.329 11.042 9.157 1.00 14.03 123 TYR A N 1
ATOM 828 C CA . TYR A 1 115 ? -28.841 11.056 7.780 1.00 14.08 123 TYR A CA 1
ATOM 829 C C . TYR A 1 115 ? -28.470 9.759 7.101 1.00 13.62 123 TYR A C 1
ATOM 830 O O . TYR A 1 115 ? -27.339 9.267 7.230 1.00 13.87 123 TYR A O 1
ATOM 839 N N . LEU A 1 116 ? -29.429 9.202 6.374 1.00 13.13 124 LEU A N 1
ATOM 840 C CA . LEU A 1 116 ? -29.233 8.088 5.458 1.00 13.13 124 LEU A CA 1
ATOM 841 C C . LEU A 1 116 ? -29.448 8.656 4.071 1.00 12.33 124 LEU A C 1
ATOM 842 O O . LEU A 1 116 ? -30.548 9.126 3.755 1.00 13.06 124 LEU A O 1
ATOM 847 N N . VAL A 1 117 ? -28.393 8.743 3.275 1.00 11.85 125 VAL A N 1
ATOM 848 C CA . VAL A 1 117 ? -28.430 9.269 1.931 1.00 11.79 125 VAL A CA 1
ATOM 849 C C . VAL A 1 117 ? -28.469 8.086 0.975 1.00 11.61 125 VAL A C 1
ATOM 850 O O . VAL A 1 117 ? -27.676 7.138 1.134 1.00 12.43 125 VAL A O 1
ATOM 854 N N . TYR A 1 118 ? -29.344 8.088 -0.007 1.00 11.60 126 TYR A N 1
ATOM 855 C CA . TYR A 1 118 ? -29.534 6.950 -0.883 1.00 11.82 126 TYR A CA 1
ATOM 856 C C . TYR A 1 118 ? -30.223 7.419 -2.154 1.00 11.82 126 TYR A C 1
ATOM 857 O O . TYR A 1 118 ? -30.500 8.626 -2.328 1.00 12.06 126 TYR A O 1
ATOM 866 N N . GLN A 1 119 ? -30.558 6.499 -3.038 1.00 11.79 127 GLN A N 1
ATOM 867 C CA . GLN A 1 119 ? -31.245 6.805 -4.260 1.00 12.04 127 GLN A CA 1
ATOM 868 C C . GLN A 1 119 ? -32.639 6.222 -4.266 1.00 12.30 127 GLN A C 1
ATOM 869 O O . GLN A 1 119 ? -32.860 5.101 -3.780 1.00 12.70 127 GLN A O 1
ATOM 875 N N . ASN A 1 120 ? -33.586 6.962 -4.840 1.00 12.39 128 ASN A N 1
ATOM 876 C CA . ASN A 1 120 ? -34.936 6.462 -5.015 1.00 13.28 128 ASN A CA 1
ATOM 877 C C . ASN A 1 120 ? -35.472 6.846 -6.379 1.00 13.69 128 ASN A C 1
ATOM 878 O O . ASN A 1 120 ? -36.693 6.974 -6.546 1.00 15.16 128 ASN A O 1
ATOM 883 N N . GLY A 1 121 ? -34.595 7.013 -7.356 1.00 13.93 129 GLY A N 1
ATOM 884 C CA . GLY A 1 121 ? -34.894 7.689 -8.589 1.00 14.84 129 GLY A CA 1
ATOM 885 C C . GLY A 1 121 ? -34.297 9.094 -8.609 1.00 14.51 129 GLY A C 1
ATOM 886 O O . GLY A 1 121 ? -33.985 9.601 -9.694 1.00 17.11 129 GLY A O 1
ATOM 887 N N . ASN A 1 122 ? -34.111 9.711 -7.439 1.00 13.92 130 ASN A N 1
ATOM 888 C CA . ASN A 1 122 ? -33.436 10.997 -7.249 1.00 13.51 130 ASN A CA 1
ATOM 889 C C . ASN A 1 122 ? -32.462 10.762 -6.132 1.00 12.86 130 ASN A C 1
ATOM 890 O O . ASN A 1 122 ? -32.420 9.675 -5.532 1.00 13.28 130 ASN A O 1
ATOM 895 N N . ALA A 1 123 ? -31.695 11.773 -5.806 1.00 12.37 131 ALA A N 1
ATOM 896 C CA . ALA A 1 123 ? -30.868 11.788 -4.618 1.00 12.42 131 ALA A CA 1
ATOM 897 C C . ALA A 1 123 ? -31.724 12.057 -3.404 1.00 12.97 131 ALA A C 1
ATOM 898 O O . ALA A 1 123 ? -32.373 13.116 -3.340 1.00 14.09 131 ALA A O 1
ATOM 900 N N . ALA A 1 124 ? -31.795 11.130 -2.471 1.00 13.01 132 ALA A N 1
ATOM 901 C CA . ALA A 1 124 ? -32.733 11.182 -1.391 1.00 13.45 132 ALA A CA 1
ATOM 902 C C . ALA A 1 124 ? -32.055 11.063 -0.046 1.00 13.09 132 ALA A C 1
ATOM 903 O O . ALA A 1 124 ? -30.907 10.630 0.059 1.00 12.43 132 ALA A O 1
ATOM 905 N N . TYR A 1 125 ? -32.763 11.459 1.007 1.00 13.32 133 TYR A N 1
ATOM 906 C CA . TYR A 1 125 ? -32.296 11.273 2.356 1.00 14.00 133 TYR A CA 1
ATOM 907 C C . TYR A 1 125 ? -33.466 11.000 3.302 1.00 14.28 133 TYR A C 1
ATOM 908 O O . TYR A 1 125 ? -34.626 11.459 3.055 1.00 14.60 133 TYR A O 1
ATOM 917 N N . SER A 1 126 ? -33.158 10.274 4.366 1.00 14.48 134 SER A N 1
ATOM 918 C CA . SER A 1 126 ? -34.048 10.104 5.506 1.00 15.37 134 SER A CA 1
ATOM 919 C C . SER A 1 126 ? -33.236 10.504 6.742 1.00 15.59 134 SER A C 1
ATOM 920 O O . SER A 1 126 ? -31.983 10.507 6.696 1.00 15.62 134 SER A O 1
ATOM 923 N N . THR A 1 127 ? -33.923 10.788 7.854 1.00 16.55 135 THR A N 1
ATOM 924 C CA . THR A 1 127 ? -33.292 11.133 9.095 1.00 16.77 135 THR A CA 1
ATOM 925 C C . THR A 1 127 ? -33.824 10.322 10.276 1.00 17.49 135 THR A C 1
ATOM 926 O O . THR A 1 127 ? -34.879 9.687 10.187 1.00 17.15 135 THR A O 1
ATOM 930 N N . ASN A 1 128 ? -33.043 10.297 11.347 1.00 17.02 136 ASN A N 1
ATOM 931 C CA . ASN A 1 128 ? -33.389 9.561 12.559 1.00 17.96 136 ASN A CA 1
ATOM 932 C C . ASN A 1 128 ? -32.499 10.078 13.657 1.00 18.71 136 ASN A C 1
ATOM 933 O O . ASN A 1 128 ? -31.281 10.059 13.510 1.00 18.32 136 ASN A O 1
ATOM 938 N N . PRO A 1 129 ? -33.069 10.466 14.808 1.00 19.49 137 PRO A N 1
ATOM 939 C CA . PRO A 1 129 ? -32.204 10.889 15.906 1.00 19.62 137 PRO A CA 1
ATOM 940 C C . PRO A 1 129 ? -31.421 9.768 16.591 1.00 20.59 137 PRO A C 1
ATOM 941 O O . PRO A 1 129 ? -30.461 10.065 17.281 1.00 22.19 137 PRO A O 1
ATOM 945 N N . ASP A 1 130 ? -31.816 8.517 16.385 1.00 21.29 138 ASP A N 1
ATOM 946 C CA . ASP A 1 130 ? -31.246 7.390 17.109 1.00 22.68 138 ASP A CA 1
ATOM 947 C C . ASP A 1 130 ? -31.022 6.213 16.179 1.00 21.38 138 ASP A C 1
ATOM 948 O O . ASP A 1 130 ? -31.958 5.509 15.789 1.00 21.13 138 ASP A O 1
ATOM 953 N N . ILE A 1 131 ? -29.745 5.948 15.892 1.00 20.70 139 ILE A N 1
ATOM 954 C CA . ILE A 1 131 ? -29.385 4.885 14.960 1.00 20.12 139 ILE A CA 1
ATOM 955 C C . ILE A 1 131 ? -29.846 3.519 15.439 1.00 20.52 139 ILE A C 1
ATOM 956 O O . ILE A 1 131 ? -30.048 2.622 14.651 1.00 20.73 139 ILE A O 1
ATOM 961 N N . ASN A 1 132 ? -30.070 3.374 16.738 1.00 22.19 140 ASN A N 1
ATOM 962 C CA . ASN A 1 132 ? -30.526 2.112 17.285 1.00 23.88 140 ASN A CA 1
ATOM 963 C C . ASN A 1 132 ? -32.028 1.853 17.100 1.00 24.82 140 ASN A C 1
ATOM 964 O O . ASN A 1 132 ? -32.511 0.769 17.463 1.00 26.77 140 ASN A O 1
ATOM 969 N N . ASP A 1 133 ? -32.765 2.839 16.583 1.00 24.77 141 ASP A N 1
ATOM 970 C CA . ASP A 1 133 ? -34.214 2.754 16.425 1.00 25.79 141 ASP A CA 1
ATOM 971 C C . ASP A 1 133 ? -34.613 2.765 14.949 1.00 22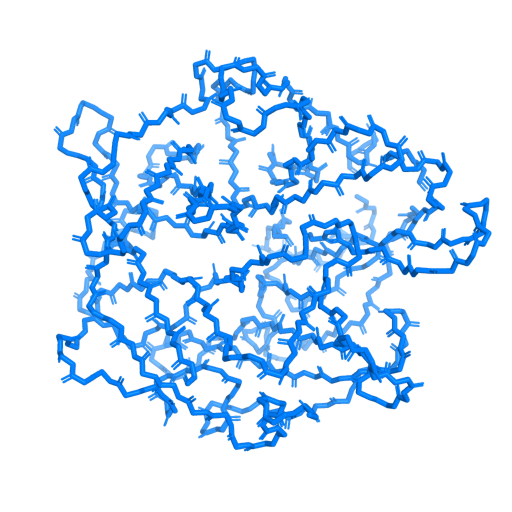.72 141 ASP A C 1
ATOM 972 O O . ASP A 1 133 ? -35.076 3.778 14.431 1.00 22.34 141 ASP A O 1
ATOM 977 N N . PRO A 1 134 ? -34.442 1.638 14.254 1.00 21.76 142 PRO A N 1
ATOM 978 C CA . PRO A 1 134 ? -34.628 1.626 12.801 1.00 20.71 142 PRO A CA 1
ATOM 979 C C . PRO A 1 134 ? -36.054 1.884 12.335 1.00 20.90 142 PRO A C 1
ATOM 980 O O . PRO A 1 134 ? -36.277 2.247 11.201 1.00 21.21 142 PRO A O 1
ATOM 984 N N . SER A 1 135 ? -37.047 1.713 13.206 1.00 21.98 143 SER A N 1
ATOM 985 C CA . SER A 1 135 ? -38.438 1.911 12.832 1.00 22.71 143 SER A CA 1
ATOM 986 C C . SER A 1 135 ? -38.758 3.387 12.624 1.00 22.56 143 SER A C 1
ATOM 987 O O . SER A 1 135 ? -39.826 3.695 12.114 1.00 23.90 143 SER A O 1
ATOM 990 N N . LYS A 1 136 ? -37.856 4.300 13.015 1.00 22.24 144 LYS A N 1
ATOM 991 C CA . LYS A 1 136 ? -38.113 5.741 12.962 1.00 22.74 144 LYS A CA 1
ATOM 992 C C . LYS A 1 136 ? -37.564 6.473 11.738 1.00 21.22 144 LYS A C 1
ATOM 993 O O . LYS A 1 136 ? -37.759 7.671 11.633 1.00 21.12 144 LYS A O 1
ATOM 999 N N . TRP A 1 137 ? -36.891 5.772 10.827 1.00 19.55 145 TRP A N 1
ATOM 1000 C CA . TRP A 1 137 ? -36.354 6.439 9.650 1.00 18.47 145 TRP A CA 1
ATOM 1001 C C . TRP A 1 137 ? -37.479 7.064 8.817 1.00 18.51 145 TRP A C 1
ATOM 1002 O O . TRP A 1 137 ? -38.466 6.403 8.470 1.00 19.70 145 TRP A O 1
ATOM 1013 N N . THR A 1 138 ? -37.304 8.332 8.471 1.00 17.39 146 THR A N 1
ATOM 1014 C CA . THR A 1 138 ? -38.358 9.087 7.773 1.00 17.16 146 THR A CA 1
ATOM 1015 C C . THR A 1 138 ? -38.600 8.642 6.328 1.00 17.29 146 THR A C 1
ATOM 1016 O O . THR A 1 138 ? -37.713 8.067 5.706 1.00 16.78 146 THR A O 1
ATOM 1020 N N . ALA A 1 139 ? -39.778 8.949 5.789 1.00 17.98 147 ALA A N 1
ATOM 1021 C CA . ALA A 1 139 ? -40.048 8.812 4.373 1.00 18.37 147 ALA A CA 1
ATOM 1022 C C . ALA A 1 139 ? -39.048 9.689 3.584 1.00 17.33 147 ALA A C 1
ATOM 1023 O O . ALA A 1 139 ? -38.661 10.744 4.062 1.00 17.74 147 ALA A O 1
ATOM 1025 N N . PRO A 1 140 ? -38.678 9.263 2.366 1.00 17.34 148 PRO A N 1
ATOM 1026 C CA . PRO A 1 140 ? -37.641 10.047 1.671 1.00 16.67 148 PRO A CA 1
ATOM 1027 C C . PRO A 1 140 ? -38.004 11.481 1.337 1.00 16.44 148 PRO A C 1
ATOM 1028 O O . PRO A 1 140 ? -39.155 11.784 0.991 1.00 17.56 148 PRO A O 1
ATOM 1032 N N A GLU A 1 141 ? -37.036 12.374 1.480 0.44 15.77 149 GLU A N 1
ATOM 1033 N N B GLU A 1 141 ? -37.017 12.354 1.425 0.56 15.83 149 GLU A N 1
ATOM 1034 C CA A GLU A 1 141 ? -37.082 13.717 0.889 0.44 15.84 149 GLU A CA 1
ATOM 1035 C CA B GLU A 1 141 ? -37.068 13.693 0.835 0.56 16.20 149 GLU A CA 1
ATOM 1036 C C A GLU A 1 141 ? -35.975 13.704 -0.172 0.44 15.18 149 GLU A C 1
ATOM 1037 C C B GLU A 1 141 ? -35.864 13.854 -0.068 0.56 15.42 149 GLU A C 1
ATOM 1038 O O A GLU A 1 141 ? -35.142 12.776 -0.174 0.44 14.06 149 GLU A O 1
ATOM 1039 O O B GLU A 1 141 ? -34.833 13.247 0.168 0.56 14.75 149 GLU A O 1
ATOM 1050 N N . VAL A 1 142 ? -35.988 14.652 -1.108 1.00 15.07 150 VAL A N 1
ATOM 1051 C CA . VAL A 1 142 ? -34.974 14.703 -2.166 1.00 15.02 150 VAL A CA 1
ATOM 1052 C C . VAL A 1 142 ? -34.110 15.951 -2.079 1.00 14.61 150 VAL A C 1
ATOM 1053 O O . VAL A 1 142 ? -34.538 17.016 -1.602 1.00 15.43 150 VAL A O 1
ATOM 1057 N N . PHE A 1 143 ? -32.858 15.821 -2.510 1.00 13.88 151 PHE A N 1
ATOM 1058 C CA . PHE A 1 143 ? -31.934 16.942 -2.560 1.00 13.21 151 PHE A CA 1
ATOM 1059 C C . PHE A 1 143 ? -32.214 17.899 -3.715 1.00 13.42 151 PHE A C 1
ATOM 1060 O O . PHE A 1 143 ? -31.758 19.039 -3.656 1.00 14.45 151 PHE A O 1
ATOM 1068 N N . TYR A 1 144 ? -32.832 17.415 -4.781 1.00 13.07 152 TYR A N 1
ATOM 1069 C CA . TYR A 1 144 ? -33.118 18.200 -5.978 1.00 13.27 152 TYR A CA 1
ATOM 1070 C C . TYR A 1 144 ? -34.622 18.250 -6.153 1.00 14.53 152 TYR A C 1
ATOM 1071 O O . TYR A 1 144 ? -35.197 17.383 -6.780 1.00 13.81 152 TYR A O 1
ATOM 1080 N N . PRO A 1 145 ? -35.281 19.257 -5.540 1.00 16.36 153 PRO A N 1
ATOM 1081 C CA . PRO A 1 145 ? -36.758 19.288 -5.501 1.00 17.56 153 PRO A CA 1
ATOM 1082 C C . PRO A 1 145 ? -37.444 19.246 -6.866 1.00 17.00 153 PRO A C 1
ATOM 1083 O O . PRO A 1 145 ? -38.585 18.765 -6.957 1.00 18.20 153 PRO A O 1
ATOM 1087 N N . ASN A 1 146 ? -36.812 19.737 -7.917 1.00 16.26 154 ASN A N 1
ATOM 1088 C CA . ASN A 1 146 ? -37.457 19.749 -9.239 1.00 17.12 154 ASN A CA 1
ATOM 1089 C C . ASN A 1 146 ? -37.171 18.517 -10.053 1.00 16.02 154 ASN A C 1
ATOM 1090 O O . ASN A 1 146 ? -37.713 18.402 -11.155 1.00 17.55 154 ASN A O 1
ATOM 1095 N N . GLY A 1 147 ? -36.346 17.596 -9.548 1.00 14.64 155 GLY A N 1
ATOM 1096 C CA . GLY A 1 147 ? -36.041 16.395 -10.321 1.00 13.44 155 GLY A CA 1
ATOM 1097 C C . GLY A 1 147 ? -34.603 16.325 -10.805 1.00 12.83 155 GLY A C 1
ATOM 1098 O O . GLY A 1 147 ? -33.692 17.041 -10.328 1.00 13.06 155 GLY A O 1
ATOM 1107 N N . PRO A 1 149 ? -31.295 16.959 -12.408 1.00 11.91 157 PRO A N 1
ATOM 1108 C CA . PRO A 1 149 ? -30.675 18.144 -13.012 1.00 11.93 157 PRO A CA 1
ATOM 1109 C C . PRO A 1 149 ? -30.452 18.014 -14.508 1.00 12.09 157 PRO A C 1
ATOM 1110 O O . PRO A 1 149 ? -30.154 16.945 -15.035 1.00 12.29 157 PRO A O 1
ATOM 1114 N N . LYS A 1 150 ? -30.556 19.158 -15.191 1.00 12.75 158 LYS A N 1
ATOM 1115 C CA . LYS A 1 150 ? -30.318 19.238 -16.615 1.00 14.03 158 LYS A CA 1
ATOM 1116 C C . LYS A 1 150 ? -28.996 18.620 -17.043 1.00 12.98 158 LYS A C 1
ATOM 1117 O O . LYS A 1 150 ? -28.936 17.881 -18.009 1.00 13.16 158 LYS A O 1
ATOM 1123 N N . ILE A 1 151 ? -27.901 18.911 -16.338 1.00 12.81 159 ILE A N 1
ATOM 1124 C CA . ILE A 1 151 ? -26.599 18.428 -16.780 1.00 13.08 159 ILE A CA 1
ATOM 1125 C C . ILE A 1 151 ? -26.546 16.899 -16.747 1.00 12.39 159 ILE A C 1
ATOM 1126 O O . ILE A 1 151 ? -25.895 16.275 -17.560 1.00 13.20 159 ILE A O 1
ATOM 1131 N N . ILE A 1 152 ? -27.231 16.303 -15.787 1.00 11.76 160 ILE A N 1
ATOM 1132 C CA . ILE A 1 152 ? -27.254 14.849 -15.660 1.00 11.87 160 ILE A CA 1
ATOM 1133 C C . ILE A 1 152 ? -28.177 14.277 -16.764 1.00 12.06 160 ILE A C 1
ATOM 1134 O O . ILE A 1 152 ? -27.780 13.372 -17.487 1.00 12.62 160 ILE A O 1
ATOM 1139 N N . ALA A 1 153 ? -29.380 14.847 -16.961 1.00 12.60 161 ALA A N 1
ATOM 1140 C CA . ALA A 1 153 ? -30.246 14.421 -18.067 1.00 13.17 161 ALA A CA 1
ATOM 1141 C C . ALA A 1 153 ? -29.568 14.548 -19.437 1.00 13.55 161 ALA A C 1
ATOM 1142 O O . ALA A 1 153 ? -29.736 13.685 -20.314 1.00 14.20 161 ALA A O 1
ATOM 1144 N N . ASP A 1 154 ? -28.749 15.578 -19.602 1.00 14.38 162 ASP A N 1
ATOM 1145 C CA . ASP A 1 154 ? -28.074 15.795 -20.880 1.00 15.43 162 ASP A CA 1
ATOM 1146 C C . ASP A 1 154 ? -26.939 14.835 -21.131 1.00 15.64 162 ASP A C 1
ATOM 1147 O O . ASP A 1 154 ? -26.528 14.652 -22.280 1.00 17.62 162 ASP A O 1
ATOM 1152 N N . ASN A 1 155 ? -26.365 14.245 -20.084 1.00 14.64 163 ASN A N 1
ATOM 1153 C CA . ASN A 1 155 ? -25.146 13.428 -20.252 1.00 15.18 163 ASN A CA 1
ATOM 1154 C C . ASN A 1 155 ? -25.303 11.967 -19.842 1.00 14.58 163 ASN A C 1
ATOM 1155 O O . ASN A 1 155 ? -24.360 11.192 -19.959 1.00 14.56 163 ASN A O 1
ATOM 1160 N N . ILE A 1 156 ? -26.500 11.578 -19.379 1.00 14.03 164 ILE A N 1
ATOM 1161 C CA . ILE A 1 156 ? -26.725 10.222 -18.872 1.00 14.53 164 ILE A CA 1
ATOM 1162 C C . ILE A 1 156 ? -26.751 9.160 -19.950 1.00 15.15 164 ILE A C 1
ATOM 1163 O O . ILE A 1 156 ? -26.467 7.997 -19.665 1.00 15.17 164 ILE A O 1
ATOM 1168 N N . GLY A 1 157 ? -27.133 9.516 -21.173 1.00 16.15 165 GLY A N 1
ATOM 1169 C CA . GLY A 1 157 ? -27.254 8.506 -22.229 1.00 17.00 165 GLY A CA 1
ATOM 1170 C C . GLY A 1 157 ? -28.178 7.373 -21.801 1.00 17.10 165 GLY A C 1
ATOM 1171 O O . GLY A 1 157 ? -29.300 7.598 -21.334 1.00 18.14 165 GLY A O 1
ATOM 1172 N N . ASN A 1 158 ? -27.657 6.155 -21.895 1.00 18.66 166 ASN A N 1
ATOM 1173 C CA . ASN A 1 158 ? -28.415 4.971 -21.507 1.00 19.53 166 ASN A CA 1
ATOM 1174 C C . ASN A 1 158 ? -28.111 4.526 -20.093 1.00 17.93 166 ASN A C 1
ATOM 1175 O O . ASN A 1 158 ? -28.419 3.413 -19.719 1.00 18.21 166 ASN A O 1
ATOM 1180 N N . GLY A 1 159 ? -27.531 5.415 -19.300 1.00 15.93 167 GLY A N 1
ATOM 1181 C CA . GLY A 1 159 ? -27.186 5.113 -17.910 1.00 15.11 167 GLY A CA 1
ATOM 1182 C C . GLY A 1 159 ? -28.314 5.341 -16.942 1.00 14.86 167 GLY A C 1
ATOM 1183 O O . GLY A 1 159 ? -29.489 5.394 -17.297 1.00 15.80 167 GLY A O 1
ATOM 1184 N N . TYR A 1 160 ? -27.948 5.503 -15.686 1.00 14.83 168 TYR A N 1
ATOM 1185 C CA . TYR A 1 160 ? -28.850 5.557 -14.550 1.00 15.27 168 TYR A CA 1
ATOM 1186 C C . TYR A 1 160 ? -28.179 6.443 -13.514 1.00 13.43 168 TYR A C 1
ATOM 1187 O O . TYR A 1 160 ? -26.986 6.317 -13.286 1.00 12.79 168 TYR A O 1
ATOM 1196 N N . TRP A 1 161 ? -28.958 7.321 -12.895 1.00 12.68 169 TRP A N 1
ATOM 1197 C CA . TRP A 1 161 ? -28.451 8.278 -11.923 1.00 12.18 169 TRP A CA 1
ATOM 1198 C C . TRP A 1 161 ? -28.426 7.580 -10.579 1.00 11.72 169 TRP A C 1
ATOM 1199 O O . TRP A 1 161 ? -29.482 7.298 -9.997 1.00 12.62 169 TRP A O 1
ATOM 1210 N N . VAL A 1 162 ? -27.229 7.333 -10.046 1.00 11.14 170 VAL A N 1
ATOM 1211 C CA . VAL A 1 162 ? -27.052 6.406 -8.932 1.00 11.30 170 VAL A CA 1
ATOM 1212 C C . VAL A 1 162 ? -25.915 6.862 -8.011 1.00 10.64 170 VAL A C 1
ATOM 1213 O O . VAL A 1 162 ? -25.047 7.673 -8.389 1.00 10.71 170 VAL A O 1
ATOM 1217 N N . ASP A 1 163 ? -25.891 6.265 -6.822 1.00 10.31 171 ASP A N 1
ATOM 1218 C CA . ASP A 1 163 ? -24.741 6.233 -5.931 1.00 10.35 171 ASP A CA 1
ATOM 1219 C C . ASP A 1 163 ? -24.401 7.579 -5.358 1.00 10.01 171 ASP A C 1
ATOM 1220 O O . ASP A 1 163 ? -23.363 8.218 -5.676 1.00 9.71 171 ASP A O 1
ATOM 1233 N N . TRP A 1 165 ? -23.442 10.408 -2.547 1.00 9.51 173 TRP A N 1
ATOM 1234 C CA . TRP A 1 165 ? -22.466 10.513 -1.458 1.00 9.24 173 TRP A CA 1
ATOM 1235 C C . TRP A 1 165 ? -22.345 11.942 -0.976 1.00 9.36 173 TRP A C 1
ATOM 1236 O O . TRP A 1 165 ? -22.003 12.825 -1.776 1.00 9.39 173 TRP A O 1
ATOM 1247 N N . VAL A 1 166 ? -22.570 12.184 0.306 1.00 9.62 174 VAL A N 1
ATOM 1248 C CA . VAL A 1 166 ? -22.343 13.494 0.902 1.00 10.03 174 VAL A CA 1
ATOM 1249 C C . VAL A 1 166 ? -21.042 13.517 1.700 1.00 10.05 174 VAL A C 1
ATOM 1250 O O . VAL A 1 166 ? -20.722 12.582 2.437 1.00 10.11 174 VAL A O 1
ATOM 1254 N N . VAL A 1 167 ? -20.315 14.620 1.577 1.00 10.13 175 VAL A N 1
ATOM 1255 C CA . VAL A 1 167 ? -19.185 14.908 2.443 1.00 10.68 175 VAL A CA 1
ATOM 1256 C C . VAL A 1 167 ? -19.092 16.404 2.650 1.00 11.13 175 VAL A C 1
ATOM 1257 O O . VAL A 1 167 ? -19.229 17.177 1.713 1.00 11.21 175 VAL A O 1
ATOM 1261 N N . CYS A 1 168 ? -18.854 16.798 3.890 1.00 11.49 176 CYS A N 1
ATOM 1262 C CA . CYS A 1 168 ? -18.798 18.206 4.275 1.00 12.38 176 CYS A CA 1
ATOM 1263 C C . CYS A 1 168 ? -17.412 18.566 4.741 1.00 12.79 176 CYS A C 1
ATOM 1264 O O . CYS A 1 168 ? -16.762 17.768 5.400 1.00 12.95 176 CYS A O 1
ATOM 1267 N N . ASP A 1 169 ? -16.944 19.764 4.370 1.00 13.55 177 ASP A N 1
ATOM 1268 C CA . ASP A 1 169 ? -15.634 20.237 4.881 1.00 14.47 177 ASP A CA 1
ATOM 1269 C C . ASP A 1 169 ? -15.787 20.691 6.336 1.00 15.46 177 ASP A C 1
ATOM 1270 O O . ASP A 1 169 ? -16.891 20.694 6.888 1.00 15.64 177 ASP A O 1
ATOM 1275 N N . ASP A 1 170 ? -14.662 20.946 6.987 1.00 20.45 178 ASP A N 1
ATOM 1276 C CA . ASP A 1 170 ? -14.712 21.270 8.424 1.00 20.69 178 ASP A CA 1
ATOM 1277 C C . ASP A 1 170 ? -14.391 22.744 8.667 1.00 21.31 178 ASP A C 1
ATOM 1278 O O . ASP A 1 170 ? -13.890 23.101 9.758 1.00 23.05 178 ASP A O 1
ATOM 1283 N N . GLU A 1 171 ? -14.628 23.602 7.682 1.00 22.47 179 GLU A N 1
ATOM 1284 C CA . GLU A 1 171 ? -14.453 25.054 7.861 1.00 24.29 179 GLU A CA 1
ATOM 1285 C C . GLU A 1 171 ? -15.226 25.549 9.056 1.00 22.66 179 GLU A C 1
ATOM 1286 O O . GLU A 1 171 ? -16.322 25.064 9.329 1.00 21.40 179 GLU A O 1
ATOM 1289 N N . GLU A 1 172 ? -14.595 26.503 9.752 1.00 24.75 180 GLU A N 1
ATOM 1290 C CA . GLU A 1 172 ? -15.073 27.044 11.017 1.00 23.56 180 GLU A CA 1
ATOM 1291 C C . GLU A 1 172 ? -16.452 27.670 10.862 1.00 21.51 180 GLU A C 1
ATOM 1292 O O . GLU A 1 172 ? -17.343 27.410 11.640 1.00 23.64 180 GLU A O 1
ATOM 1298 N N . ASP A 1 173 ? -16.604 28.462 9.823 1.00 21.52 181 ASP A N 1
ATOM 1299 C CA . ASP A 1 173 ? -17.820 29.228 9.654 1.00 21.71 181 ASP A CA 1
ATOM 1300 C C . ASP A 1 173 ? -18.900 28.386 8.920 1.00 21.42 181 ASP A C 1
ATOM 1301 O O . ASP A 1 173 ? -18.723 28.115 7.746 1.00 21.76 181 ASP A O 1
ATOM 1306 N N . PRO A 1 174 ? -20.006 28.007 9.593 1.00 20.60 182 PRO A N 1
ATOM 1307 C CA . PRO A 1 174 ? -21.018 27.132 8.958 1.00 21.52 182 PRO A CA 1
ATOM 1308 C C . PRO A 1 174 ? -21.776 27.820 7.856 1.00 23.54 182 PRO A C 1
ATOM 1309 O O . PRO A 1 174 ? -22.387 27.202 6.965 1.00 23.08 182 PRO A O 1
ATOM 1313 N N . ASN A 1 175 ? -21.811 29.131 7.953 1.00 23.84 183 ASN A N 1
ATOM 1314 C CA . ASN A 1 175 ? -22.550 29.899 6.991 1.00 24.58 183 ASN A CA 1
ATOM 1315 C C . ASN A 1 175 ? -21.793 29.873 5.661 1.00 24.31 183 ASN A C 1
ATOM 1316 O O . ASN A 1 175 ? -22.400 30.189 4.631 1.00 25.60 183 ASN A O 1
ATOM 1321 N N . LYS A 1 176 ? -20.514 29.467 5.706 1.00 25.95 184 LYS A N 1
ATOM 1322 C CA . LYS A 1 176 ? -19.588 29.351 4.574 1.00 26.19 184 LYS A CA 1
ATOM 1323 C C . LYS A 1 176 ? -19.078 27.902 4.234 1.00 24.99 184 LYS A C 1
ATOM 1324 O O . LYS A 1 176 ? -18.891 27.616 3.055 1.00 27.84 184 LYS A O 1
ATOM 1326 N N . ALA A 1 177 ? -18.798 27.049 5.230 1.00 21.55 185 ALA A N 1
ATOM 1327 C CA . ALA A 1 177 ? -18.445 25.616 5.025 1.00 18.97 185 ALA A CA 1
ATOM 1328 C C . ALA A 1 177 ? -19.365 24.948 4.037 1.00 17.01 185 ALA A C 1
ATOM 1329 O O . ALA A 1 177 ? -20.544 25.176 4.068 1.00 16.29 185 ALA A O 1
ATOM 1331 N N . LEU A 1 178 ? -18.797 24.089 3.181 1.00 15.67 186 LEU A N 1
ATOM 1332 C CA . LEU A 1 178 ? -19.552 23.453 2.100 1.00 14.55 186 LEU A CA 1
ATOM 1333 C C . LEU A 1 178 ? -19.835 21.978 2.377 1.00 13.44 186 LEU A C 1
ATOM 1334 O O . LEU A 1 178 ? -19.007 21.255 2.909 1.00 13.69 186 LEU A O 1
ATOM 1339 N N . CYS A 1 179 ? -21.027 21.569 1.958 1.00 12.43 187 CYS A N 1
ATOM 1340 C CA . CYS A 1 179 ? -21.498 20.183 1.920 1.00 12.30 187 CYS A CA 1
ATOM 1341 C C . CYS A 1 179 ? -21.647 19.814 0.472 1.00 11.60 187 CYS A C 1
ATOM 1342 O O . CYS A 1 179 ? -22.351 20.470 -0.284 1.00 11.87 187 CYS A O 1
ATOM 1345 N N . HIS A 1 180 ? -20.986 18.726 0.066 1.00 11.29 188 HIS A N 1
ATOM 1346 C CA . HIS A 1 180 ? -20.919 18.312 -1.346 1.00 11.11 188 HIS A CA 1
ATOM 1347 C C . HIS A 1 180 ? -21.682 17.016 -1.503 1.00 10.67 188 HIS A C 1
ATOM 1348 O O . HIS A 1 180 ? -21.635 16.162 -0.649 1.00 11.94 188 HIS A O 1
ATOM 1355 N N . LEU A 1 181 ? -22.391 16.891 -2.606 1.00 10.11 189 LEU A N 1
ATOM 1356 C CA . LEU A 1 181 ? -23.164 15.715 -2.952 1.00 10.07 189 LEU A CA 1
ATOM 1357 C C . LEU A 1 181 ? -22.649 15.221 -4.307 1.00 9.73 189 LEU A C 1
ATOM 1358 O O . LEU A 1 181 ? -22.814 15.894 -5.329 1.00 9.93 189 LEU A O 1
ATOM 1363 N N . PHE A 1 182 ? -22.041 14.051 -4.291 1.00 9.72 190 PHE A N 1
ATOM 1364 C CA . PHE A 1 182 ? -21.513 13.391 -5.477 1.00 9.68 190 PHE A CA 1
ATOM 1365 C C . PHE A 1 182 ? -22.474 12.340 -5.957 1.00 9.65 190 PHE A C 1
ATOM 1366 O O . PHE A 1 182 ? -23.199 11.725 -5.165 1.00 9.81 190 PHE A O 1
ATOM 1374 N N . SER A 1 183 ? -22.485 12.092 -7.269 1.00 9.62 191 SER A N 1
ATOM 1375 C CA . SER A 1 183 ? -23.305 11.057 -7.855 1.00 9.75 191 SER A CA 1
ATOM 1376 C C . SER A 1 183 ? -22.722 10.631 -9.195 1.00 9.82 191 SER A C 1
ATOM 1377 O O . SER A 1 183 ? -21.886 11.317 -9.782 1.00 10.06 191 SER A O 1
ATOM 1380 N N . SER A 1 184 ? -23.184 9.498 -9.689 1.00 10.22 192 SER A N 1
ATOM 1381 C CA . SER A 1 184 ? -22.704 8.913 -10.944 1.00 10.87 192 SER A CA 1
ATOM 1382 C C . SER A 1 184 ? -23.883 8.701 -11.894 1.00 11.36 192 SER A C 1
ATOM 1383 O O . SER A 1 184 ? -25.035 8.721 -11.467 1.00 11.13 192 SER A O 1
ATOM 1386 N N . ASP A 1 185 ? -23.572 8.418 -13.161 1.00 11.56 193 ASP A N 1
ATOM 1387 C CA . ASP A 1 185 ? -24.630 8.161 -14.151 1.00 11.80 193 ASP A CA 1
ATOM 1388 C C . ASP A 1 185 ? -24.460 6.840 -14.883 1.00 12.43 193 ASP A C 1
ATOM 1389 O O . ASP A 1 185 ? -25.201 6.596 -15.862 1.00 13.01 193 ASP A O 1
ATOM 1394 N N . ASP A 1 186 ? -23.564 5.949 -14.470 1.00 12.67 194 ASP A N 1
ATOM 1395 C CA . ASP A 1 186 ? -23.282 4.757 -15.239 1.00 14.02 194 ASP A CA 1
ATOM 1396 C C . ASP A 1 186 ? -23.019 5.091 -16.703 1.00 14.11 194 ASP A C 1
ATOM 1397 O O . ASP A 1 186 ? -23.261 4.266 -17.606 1.00 15.46 194 ASP A O 1
ATOM 1402 N N . ASN A 1 187 ? -22.488 6.260 -16.954 1.00 13.55 195 ASN A N 1
ATOM 1403 C CA . ASN A 1 187 ? -22.147 6.702 -18.293 1.00 13.87 195 ASN A CA 1
ATOM 1404 C C . ASN A 1 187 ? -20.856 7.479 -18.311 1.00 13.56 195 ASN A C 1
ATOM 1405 O O . ASN A 1 187 ? -20.657 8.308 -19.170 1.00 14.48 195 ASN A O 1
ATOM 1410 N N . GLY A 1 188 ? -19.983 7.208 -17.369 1.00 13.50 196 GLY A N 1
ATOM 1411 C CA . GLY A 1 188 ? -18.637 7.750 -17.392 1.00 13.82 196 GLY A CA 1
ATOM 1412 C C . GLY A 1 188 ? -18.447 9.101 -16.736 1.00 12.96 196 GLY A C 1
ATOM 1413 O O . GLY A 1 188 ? -17.382 9.671 -16.847 1.00 14.12 196 GLY A O 1
ATOM 1414 N N . HIS A 1 189 ? -19.449 9.608 -16.034 1.00 12.36 197 HIS A N 1
ATOM 1415 C CA . HIS A 1 189 ? -19.343 10.915 -15.352 1.00 11.90 197 HIS A CA 1
ATOM 1416 C C . HIS A 1 189 ? -19.475 10.776 -13.848 1.00 11.30 197 HIS A C 1
ATOM 1417 O O . HIS A 1 189 ? -20.229 9.937 -13.344 1.00 11.90 197 HIS A O 1
ATOM 1424 N N . LEU A 1 190 ? -18.761 11.651 -13.166 1.00 10.66 198 LEU A N 1
ATOM 1425 C CA . LEU A 1 190 ? -18.898 11.879 -11.718 1.00 10.38 198 LEU A CA 1
ATOM 1426 C C . LEU A 1 190 ? -19.321 13.328 -11.550 1.00 10.28 198 LEU A C 1
ATOM 1427 O O . LEU A 1 190 ? -18.619 14.232 -12.033 1.00 10.64 198 LEU A O 1
ATOM 1432 N N . TYR A 1 191 ? -20.445 13.523 -10.856 1.00 10.21 199 TYR A N 1
ATOM 1433 C CA . TYR A 1 191 ? -21.045 14.829 -10.648 1.00 10.21 199 TYR A CA 1
ATOM 1434 C C . TYR A 1 191 ? -20.887 15.268 -9.210 1.00 9.96 199 TYR A C 1
ATOM 1435 O O . TYR A 1 191 ? -20.803 14.444 -8.330 1.00 10.11 199 TYR A O 1
ATOM 1444 N N . ARG A 1 192 ? -20.918 16.583 -8.997 1.00 10.30 200 ARG A N 1
ATOM 1445 C CA . ARG A 1 192 ? -20.826 17.174 -7.660 1.00 10.67 200 ARG A CA 1
ATOM 1446 C C . ARG A 1 192 ? -21.651 18.430 -7.582 1.00 10.60 200 ARG A C 1
ATOM 1447 O O . ARG A 1 192 ? -21.486 19.346 -8.385 1.00 10.78 200 ARG A O 1
ATOM 1455 N N . SER A 1 193 ? -22.509 18.485 -6.572 1.00 10.08 201 SER A N 1
ATOM 1456 C CA . SER A 1 193 ? -23.239 19.710 -6.159 1.00 10.75 201 SER A CA 1
ATOM 1457 C C . SER A 1 193 ? -22.763 20.126 -4.784 1.00 10.64 201 SER A C 1
ATOM 1458 O O . SER A 1 193 ? -22.133 19.353 -4.063 1.00 10.56 201 SER A O 1
ATOM 1461 N N . GLN A 1 194 ? -23.128 21.349 -4.381 1.00 11.23 202 GLN A N 1
ATOM 1462 C CA . GLN A 1 194 ? -22.792 21.829 -3.047 1.00 11.51 202 GLN A CA 1
ATOM 1463 C C . GLN A 1 194 ? -23.886 22.711 -2.488 1.00 11.36 202 GLN A C 1
ATOM 1464 O O . GLN A 1 194 ? -24.678 23.309 -3.214 1.00 11.73 202 GLN A O 1
ATOM 1470 N N . THR A 1 195 ? -23.833 22.820 -1.173 1.00 11.72 203 THR A N 1
ATOM 1471 C CA . THR A 1 195 ? -24.617 23.814 -0.415 1.00 12.33 203 THR A CA 1
ATOM 1472 C C . THR A 1 195 ? -23.825 24.144 0.833 1.00 13.13 203 THR A C 1
ATOM 1473 O O . THR A 1 195 ? -22.803 23.559 1.113 1.00 14.32 203 THR A O 1
ATOM 1477 N N . THR A 1 196 ? -24.232 25.142 1.607 1.00 13.87 204 THR A N 1
ATOM 1478 C CA . THR A 1 196 ? -23.515 25.455 2.834 1.00 14.14 204 THR A CA 1
ATOM 1479 C C . THR A 1 196 ? -23.976 24.545 3.969 1.00 13.66 204 THR A C 1
ATOM 1480 O O . THR A 1 196 ? -25.100 24.034 3.955 1.00 13.53 204 THR A O 1
ATOM 1484 N N . LEU A 1 197 ? -23.109 24.409 4.980 1.00 13.82 205 LEU A N 1
ATOM 1485 C CA . LEU A 1 197 ? -23.464 23.633 6.152 1.00 13.97 205 LEU A CA 1
ATOM 1486 C C . LEU A 1 197 ? -24.754 24.185 6.799 1.00 14.12 205 LEU A C 1
ATOM 1487 O O . LEU A 1 197 ? -25.619 23.435 7.210 1.00 14.01 205 LEU A O 1
ATOM 1492 N N . ALA A 1 198 ? -24.847 25.510 6.866 1.00 14.28 206 ALA A N 1
ATOM 1493 C CA . ALA A 1 198 ? -26.030 26.199 7.427 1.00 14.70 206 ALA A CA 1
ATOM 1494 C C . ALA A 1 198 ? -27.312 25.830 6.702 1.00 14.43 206 ALA A C 1
ATOM 1495 O O . ALA A 1 198 ? -28.371 25.688 7.330 1.00 14.19 206 ALA A O 1
ATOM 1497 N N . GLN A 1 199 ? -27.269 25.682 5.375 1.00 13.52 207 GLN A N 1
ATOM 1498 C CA . GLN A 1 199 ? -28.452 25.319 4.592 1.00 13.54 207 GLN A CA 1
ATOM 1499 C C . GLN A 1 199 ? -28.810 23.832 4.537 1.00 13.26 207 GLN A C 1
ATOM 1500 O O . GLN A 1 199 ? -29.979 23.497 4.358 1.00 12.88 207 GLN A O 1
ATOM 1506 N N . PHE A 1 200 ? -27.787 22.964 4.636 1.00 13.09 208 PHE A N 1
ATOM 1507 C CA . PHE A 1 200 ? -27.941 21.520 4.449 1.00 12.87 208 PHE A CA 1
ATOM 1508 C C . PHE A 1 200 ? -29.148 20.997 5.217 1.00 13.09 208 PHE A C 1
ATOM 1509 O O . PHE A 1 200 ? -29.247 21.305 6.392 1.00 14.11 208 PHE A O 1
ATOM 1517 N N . PRO A 1 201 ? -29.997 20.176 4.617 1.00 12.88 209 PRO A N 1
ATOM 1518 C CA . PRO A 1 201 ? -29.886 19.534 3.294 1.00 12.73 209 PRO A CA 1
ATOM 1519 C C . PRO A 1 201 ? -30.416 20.333 2.133 1.00 13.01 209 PRO A C 1
ATOM 1520 O O . PRO A 1 201 ? -30.444 19.814 1.016 1.00 13.31 209 PRO A O 1
ATOM 1524 N N . ARG A 1 202 ? -30.877 21.572 2.367 1.00 12.63 210 ARG A N 1
ATOM 1525 C CA . ARG A 1 202 ? -31.421 22.402 1.306 1.00 12.66 210 ARG A CA 1
ATOM 1526 C C . ARG A 1 202 ? -30.343 23.111 0.496 1.00 12.16 210 ARG A C 1
ATOM 1527 O O . ARG A 1 202 ? -29.252 23.288 0.996 1.00 12.51 210 ARG A O 1
ATOM 1535 N N . GLY A 1 203 ? -30.688 23.527 -0.712 1.00 12.64 211 GLY A N 1
ATOM 1536 C CA . GLY A 1 203 ? -29.896 24.430 -1.499 1.00 12.88 211 GLY A CA 1
ATOM 1537 C C . GLY A 1 203 ? -28.822 23.807 -2.362 1.00 12.66 211 GLY A C 1
ATOM 1538 O O . GLY A 1 203 ? -27.983 24.527 -2.863 1.00 12.86 211 GLY A O 1
ATOM 1547 N N . SER A 1 205 ? -26.671 22.937 -5.291 1.00 12.25 213 SER A N 1
ATOM 1548 C CA . SER A 1 205 ? -26.481 23.618 -6.552 1.00 12.18 213 SER A CA 1
ATOM 1549 C C . SER A 1 205 ? -26.683 22.703 -7.765 1.00 11.97 213 SER A C 1
ATOM 1550 O O . SER A 1 205 ? -26.749 21.472 -7.636 1.00 11.79 213 SER A O 1
ATOM 1553 N N . GLU A 1 206 ? -26.708 23.279 -8.953 1.00 12.72 214 GLU A N 1
ATOM 1554 C CA A GLU A 1 206 ? -26.688 22.468 -10.165 0.47 12.99 214 GLU A CA 1
ATOM 1555 C CA B GLU A 1 206 ? -26.692 22.465 -10.173 0.53 13.02 214 GLU A CA 1
ATOM 1556 C C . GLU A 1 206 ? -25.377 21.707 -10.151 1.00 12.79 214 GLU A C 1
ATOM 1557 O O . GLU A 1 206 ? -24.342 22.255 -9.811 1.00 13.00 214 GLU A O 1
ATOM 1568 N N . PRO A 1 207 ? -25.395 20.422 -10.496 1.00 11.97 215 PRO A N 1
ATOM 1569 C CA . PRO A 1 207 ? -24.131 19.686 -10.450 1.00 11.94 215 PRO A CA 1
ATOM 1570 C C . PRO A 1 207 ? -23.160 20.145 -11.504 1.00 12.23 215 PRO A C 1
ATOM 1571 O O . PRO A 1 207 ? -23.547 20.676 -12.545 1.00 12.69 215 PRO A O 1
ATOM 1575 N N . GLU A 1 208 ? -21.888 19.901 -11.224 1.00 12.54 216 GLU A N 1
ATOM 1576 C CA A GLU A 1 208 ? -20.796 20.049 -12.191 0.63 13.31 216 GLU A CA 1
ATOM 1577 C CA B GLU A 1 208 ? -20.840 20.023 -12.245 0.37 13.04 216 GLU A CA 1
ATOM 1578 C C . GLU A 1 208 ? -20.201 18.665 -12.425 1.00 12.65 216 GLU A C 1
ATOM 1579 O O . GLU A 1 208 ? -20.152 17.835 -11.493 1.00 11.88 216 GLU A O 1
ATOM 1590 N N . ILE A 1 209 ? -19.706 18.407 -13.623 1.00 12.76 217 ILE A N 1
ATOM 1591 C CA . ILE A 1 209 ? -18.949 17.198 -13.895 1.00 12.99 217 ILE A CA 1
ATOM 1592 C C . ILE A 1 209 ? -17.544 17.397 -13.358 1.00 13.43 217 ILE A C 1
ATOM 1593 O O . ILE A 1 209 ? -16.840 18.312 -13.824 1.00 15.20 217 ILE A O 1
ATOM 1598 N N . VAL A 1 210 ? -17.125 16.594 -12.386 1.00 12.73 218 VAL A N 1
ATOM 1599 C CA . VAL A 1 210 ? -15.811 16.795 -11.794 1.00 13.66 218 VAL A CA 1
ATOM 1600 C C . VAL A 1 210 ? -14.763 15.853 -12.369 1.00 13.46 218 VAL A C 1
ATOM 1601 O O . VAL A 1 210 ? -13.605 16.211 -12.410 1.00 14.27 218 VAL A O 1
ATOM 1605 N N . LEU A 1 211 ? -15.160 14.672 -12.813 1.00 12.60 219 LEU A N 1
ATOM 1606 C CA . LEU A 1 211 ? -14.301 13.738 -13.536 1.00 12.82 219 LEU A CA 1
ATOM 1607 C C . LEU A 1 211 ? -15.124 13.010 -14.558 1.00 12.58 219 LEU A C 1
ATOM 1608 O O . LEU A 1 211 ? -16.310 12.778 -14.362 1.00 11.37 219 LEU A O 1
ATOM 1613 N N . GLN A 1 212 ? -14.497 12.661 -15.681 1.00 12.30 220 GLN A N 1
ATOM 1614 C CA . GLN A 1 212 ? -15.167 11.863 -16.683 1.00 13.06 220 GLN A CA 1
ATOM 1615 C C . GLN A 1 212 ? -14.193 10.975 -17.440 1.00 13.52 220 GLN A C 1
ATOM 1616 O O . GLN A 1 212 ? -13.021 11.359 -17.635 1.00 14.20 220 GLN A O 1
ATOM 1622 N N . ASP A 1 213 ? -14.649 9.801 -17.862 1.00 14.11 221 ASP A N 1
ATOM 1623 C CA . ASP A 1 213 ? -13.884 8.967 -18.782 1.00 15.21 221 ASP A CA 1
ATOM 1624 C C . ASP A 1 213 ? -14.815 8.472 -19.873 1.00 15.89 221 ASP A C 1
ATOM 1625 O O . ASP A 1 213 ? -15.345 7.363 -19.813 1.00 16.19 221 ASP A O 1
ATOM 1630 N N . THR A 1 214 ? -15.009 9.326 -20.867 1.00 17.16 222 THR A N 1
ATOM 1631 C CA . THR A 1 214 ? -15.981 9.105 -21.921 1.00 18.62 222 THR A CA 1
ATOM 1632 C C . THR A 1 214 ? -15.583 7.948 -22.834 1.00 18.63 222 THR A C 1
ATOM 1633 O O . THR A 1 214 ? -16.443 7.253 -23.349 1.00 18.88 222 THR A O 1
ATOM 1637 N N . GLN A 1 215 ? -14.295 7.709 -23.014 1.00 17.72 223 GLN A N 1
ATOM 1638 C CA . GLN A 1 215 ? -13.859 6.650 -23.914 1.00 19.10 223 GLN A CA 1
ATOM 1639 C C . GLN A 1 215 ? -14.042 5.271 -23.316 1.00 18.13 223 GLN A C 1
ATOM 1640 O O . GLN A 1 215 ? -14.305 4.319 -24.018 1.00 19.32 223 GLN A O 1
ATOM 1646 N N . ASN A 1 216 ? -13.881 5.154 -22.012 1.00 15.52 224 ASN A N 1
ATOM 1647 C CA . ASN A 1 216 ? -14.150 3.900 -21.303 1.00 15.06 224 ASN A CA 1
ATOM 1648 C C . ASN A 1 216 ? -14.966 4.216 -20.063 1.00 13.39 224 ASN A C 1
ATOM 1649 O O . ASN A 1 216 ? -14.397 4.479 -18.986 1.00 12.98 224 ASN A O 1
ATOM 1654 N N . ILE A 1 217 ? -16.281 4.178 -20.180 1.00 13.13 225 ILE A N 1
ATOM 1655 C CA . ILE A 1 217 ? -17.134 4.579 -19.062 1.00 12.90 225 ILE A CA 1
ATOM 1656 C C . ILE A 1 217 ? -16.941 3.670 -17.850 1.00 12.84 225 ILE A C 1
ATOM 1657 O O . ILE A 1 217 ? -17.191 4.080 -16.739 1.00 12.63 225 ILE A O 1
ATOM 1662 N N . TYR A 1 218 ? -16.476 2.462 -18.064 1.00 12.91 226 TYR A N 1
ATOM 1663 C CA . TYR A 1 218 ? -16.293 1.514 -16.998 1.00 13.56 226 TYR A CA 1
ATOM 1664 C C . TYR A 1 218 ? -15.079 1.775 -16.150 1.00 12.90 226 TYR A C 1
ATOM 1665 O O . TYR A 1 218 ? -14.930 1.180 -15.083 1.00 13.30 226 TYR A O 1
ATOM 1674 N N . ALA A 1 219 ? -14.229 2.704 -16.567 1.00 12.43 227 ALA A N 1
ATOM 1675 C CA . ALA A 1 219 ? -13.118 3.163 -15.742 1.00 12.98 227 ALA A CA 1
ATOM 1676 C C . ALA A 1 219 ? -13.564 4.116 -14.633 1.00 12.42 227 ALA A C 1
ATOM 1677 O O . ALA A 1 219 ? -12.814 4.353 -13.673 1.00 12.44 227 ALA A O 1
ATOM 1679 N N . LEU A 1 220 ? -14.755 4.693 -14.731 1.00 11.87 228 LEU A N 1
ATOM 1680 C CA . LEU A 1 220 ? -15.238 5.665 -13.760 1.00 12.18 228 LEU A CA 1
ATOM 1681 C C . LEU A 1 220 ? -16.707 5.378 -13.530 1.00 11.97 228 LEU A C 1
ATOM 1682 O O . LEU A 1 220 ? -17.589 6.205 -13.791 1.00 12.98 228 LEU A O 1
ATOM 1687 N N . TRP A 1 221 ? -16.988 4.165 -13.073 1.00 11.77 229 TRP A N 1
ATOM 1688 C CA . TRP A 1 221 ? -18.310 3.571 -13.232 1.00 12.53 229 TRP A CA 1
ATOM 1689 C C . TRP A 1 221 ? -19.302 4.087 -12.221 1.00 12.50 229 TRP A C 1
ATOM 1690 O O . TRP A 1 221 ? -20.320 4.678 -12.609 1.00 13.61 229 TRP A O 1
ATOM 1701 N N . GLU A 1 222 ? -19.059 3.875 -10.933 1.00 11.66 230 GLU A N 1
ATOM 1702 C CA . GLU A 1 222 ? -19.996 4.354 -9.930 1.00 12.42 230 GLU A CA 1
ATOM 1703 C C . GLU A 1 222 ? -19.396 4.130 -8.553 1.00 10.91 230 GLU A C 1
ATOM 1704 O O . GLU A 1 222 ? -18.191 3.938 -8.388 1.00 10.39 230 GLU A O 1
ATOM 1710 N N . ALA A 1 223 ? -20.228 4.262 -7.547 1.00 10.59 231 ALA A N 1
ATOM 1711 C CA . ALA A 1 223 ? -19.913 3.884 -6.168 1.00 10.42 231 ALA A CA 1
ATOM 1712 C C . ALA A 1 223 ? -18.786 4.729 -5.598 1.00 10.37 231 ALA A C 1
ATOM 1713 O O . ALA A 1 223 ? -17.905 4.239 -4.873 1.00 10.52 231 ALA A O 1
ATOM 1715 N N . ALA A 1 224 ? -18.818 6.023 -5.851 1.00 10.09 232 ALA A N 1
ATOM 1716 C CA . ALA A 1 224 ? -17.804 6.905 -5.313 1.00 10.01 232 ALA A CA 1
ATOM 1717 C C . ALA A 1 224 ? -17.895 7.008 -3.789 1.00 10.19 232 ALA A C 1
ATOM 1718 O O . ALA A 1 224 ? -18.969 6.986 -3.170 1.00 10.29 232 ALA A O 1
ATOM 1720 N N . CYS A 1 225 ? -16.724 7.172 -3.200 1.00 9.69 233 CYS A N 1
ATOM 1721 C CA . CYS A 1 225 ? -16.548 7.529 -1.790 1.00 10.02 233 CYS A CA 1
ATOM 1722 C C . CYS A 1 225 ? -15.559 8.658 -1.739 1.00 9.48 233 CYS A C 1
ATOM 1723 O O . CYS A 1 225 ? -14.530 8.581 -2.386 1.00 9.41 233 CYS A O 1
ATOM 1726 N N . ILE A 1 226 ? -15.844 9.696 -0.959 1.00 9.45 234 ILE A N 1
ATOM 1727 C CA . ILE A 1 226 ? -14.900 10.774 -0.696 1.00 9.79 234 ILE A CA 1
ATOM 1728 C C . ILE A 1 226 ? -14.740 10.899 0.803 1.00 9.76 234 ILE A C 1
ATOM 1729 O O . ILE A 1 226 ? -15.706 11.163 1.526 1.00 10.16 234 ILE A O 1
ATOM 1734 N N . TYR A 1 227 ? -13.510 10.717 1.264 1.00 9.66 235 TYR A N 1
ATOM 1735 C CA . TYR A 1 227 ? -13.151 10.727 2.697 1.00 9.97 235 TYR A CA 1
ATOM 1736 C C . TYR A 1 227 ? -12.120 11.793 2.995 1.00 10.43 235 TYR A C 1
ATOM 1737 O O . TYR A 1 227 ? -11.217 12.047 2.201 1.00 10.88 235 TYR A O 1
ATOM 1746 N N . ARG A 1 228 ? -12.236 12.385 4.177 1.00 11.06 236 ARG A N 1
ATOM 1747 C CA . ARG A 1 228 ? -11.158 13.186 4.745 1.00 11.70 236 ARG A CA 1
ATOM 1748 C C . ARG A 1 228 ? -10.174 12.294 5.480 1.00 12.14 236 ARG A C 1
ATOM 1749 O O . ARG A 1 228 ? -10.571 11.391 6.192 1.00 12.14 236 ARG A O 1
ATOM 1757 N N . ILE A 1 229 ? -8.893 12.558 5.297 1.00 12.44 237 ILE A N 1
ATOM 1758 C CA . ILE A 1 229 ? -7.860 11.854 6.044 1.00 13.30 237 ILE A CA 1
ATOM 1759 C C . ILE A 1 229 ? -7.479 12.724 7.236 1.00 14.15 237 ILE A C 1
ATOM 1760 O O . ILE A 1 229 ? -6.995 13.839 7.087 1.00 15.12 237 ILE A O 1
ATOM 1765 N N . LYS A 1 230 ? -7.777 12.216 8.416 1.00 14.63 238 LYS A N 1
ATOM 1766 C CA . LYS A 1 230 ? -7.554 12.993 9.659 1.00 16.58 238 LYS A CA 1
ATOM 1767 C C . LYS A 1 230 ? -6.083 13.459 9.755 1.00 17.61 238 LYS A C 1
ATOM 1768 O O . LYS A 1 230 ? -5.173 12.713 9.498 1.00 18.03 238 LYS A O 1
ATOM 1774 N N . GLY A 1 231 ? -5.897 14.731 10.097 1.00 20.76 239 GLY A N 1
ATOM 1775 C CA . GLY A 1 231 ? -4.552 15.256 10.285 1.00 22.63 239 GLY A CA 1
ATOM 1776 C C . GLY A 1 231 ? -3.771 15.554 9.017 1.00 24.21 239 GLY A C 1
ATOM 1777 O O . GLY A 1 231 ? -2.643 16.044 9.072 1.00 27.31 239 GLY A O 1
ATOM 1778 N N . ALA A 1 232 ? -4.356 15.291 7.848 1.00 22.98 240 ALA A N 1
ATOM 1779 C CA . ALA A 1 232 ? -3.664 15.552 6.602 1.00 22.08 240 ALA A CA 1
ATOM 1780 C C . ALA A 1 232 ? -4.061 16.941 6.175 1.00 23.47 240 ALA A C 1
ATOM 1781 O O . ALA A 1 232 ? -5.239 17.259 6.096 1.00 23.33 240 ALA A O 1
ATOM 1783 N N . GLU A 1 233 ? -3.081 17.805 5.942 1.00 25.19 241 GLU A N 1
ATOM 1784 C CA . GLU A 1 233 ? -3.353 19.210 5.720 1.00 25.75 241 GLU A CA 1
ATOM 1785 C C . GLU A 1 233 ? -2.918 19.700 4.362 1.00 25.52 241 GLU A C 1
ATOM 1786 O O . GLU A 1 233 ? -3.069 20.891 4.082 1.00 27.97 241 GLU A O 1
ATOM 1792 N N . GLY A 1 234 ? -2.411 18.802 3.518 1.00 24.45 242 GLY A N 1
ATOM 1793 C CA . GLY A 1 234 ? -1.893 19.180 2.206 1.00 23.47 242 GLY A CA 1
ATOM 1794 C C . GLY A 1 234 ? -2.538 18.451 1.064 1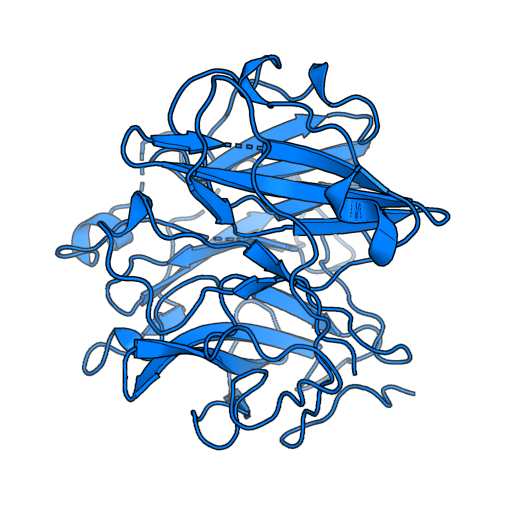.00 22.54 242 GLY A C 1
ATOM 1795 O O . GLY A 1 234 ? -3.776 18.371 0.974 1.00 21.05 242 GLY A O 1
ATOM 1796 N N . THR A 1 235 ? -1.700 17.881 0.204 1.00 21.10 243 THR A N 1
ATOM 1797 C CA . THR A 1 235 ? -2.121 17.262 -1.055 1.00 21.06 243 THR A CA 1
ATOM 1798 C C . THR A 1 235 ? -2.917 15.952 -0.949 1.00 20.12 243 THR A C 1
ATOM 1799 O O . THR A 1 235 ? -3.551 15.511 -1.910 1.00 19.83 243 THR A O 1
ATOM 1803 N N . GLN A 1 236 ? -2.876 15.346 0.217 1.00 18.90 244 GLN A N 1
ATOM 1804 C CA . GLN A 1 236 ? -3.552 14.085 0.421 1.00 19.04 244 GLN A CA 1
ATOM 1805 C C . GLN A 1 236 ? -4.567 14.234 1.553 1.00 18.02 244 GLN A C 1
ATOM 1806 O O . GLN A 1 236 ? -4.832 13.287 2.287 1.00 19.80 244 GLN A O 1
ATOM 1812 N N . LYS A 1 237 ? -5.180 15.416 1.649 1.00 15.90 245 LYS A N 1
ATOM 1813 C CA . LYS A 1 237 ? -6.193 15.674 2.642 1.00 15.03 245 LYS A CA 1
ATOM 1814 C C . LYS A 1 237 ? -7.453 14.846 2.389 1.00 13.41 245 LYS A C 1
ATOM 1815 O O . LYS A 1 237 ? -8.096 14.443 3.341 1.00 13.37 245 LYS A O 1
ATOM 1821 N N . TYR A 1 238 ? -7.776 14.667 1.104 1.00 12.04 246 TYR A N 1
ATOM 1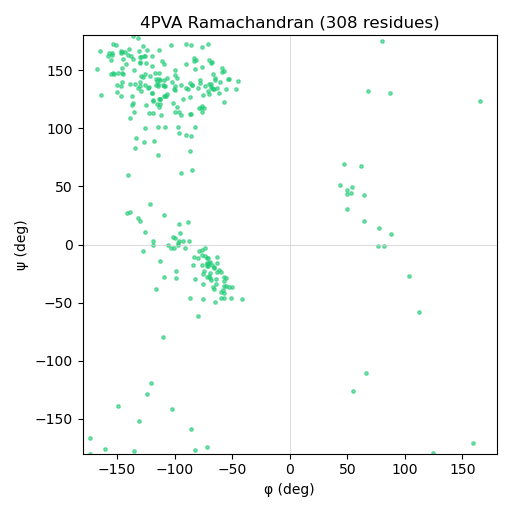822 C CA . TYR A 1 238 ? -8.992 13.994 0.644 1.00 11.40 246 TYR A CA 1
ATOM 1823 C C . TYR A 1 238 ? -8.704 12.811 -0.279 1.00 10.68 246 TYR A C 1
ATOM 1824 O O . TYR A 1 238 ? -7.884 12.893 -1.194 1.00 11.43 246 TYR A O 1
ATOM 1833 N N . LEU A 1 239 ? -9.399 11.713 -0.011 1.00 10.19 247 LEU A N 1
ATOM 1834 C CA . LEU A 1 239 ? -9.270 10.463 -0.747 1.00 9.67 247 LEU A CA 1
ATOM 1835 C C . LEU A 1 239 ? -10.573 10.235 -1.502 1.00 9.44 247 LEU A C 1
ATOM 1836 O O . LEU A 1 239 ? -11.634 10.185 -0.890 1.00 9.75 247 LEU A O 1
ATOM 1841 N N . LEU A 1 240 ? -10.467 10.048 -2.804 1.00 9.19 248 LEU A N 1
ATOM 1842 C CA . LEU A 1 240 ? -11.587 9.664 -3.681 1.00 8.88 248 LEU A CA 1
ATOM 1843 C C . LEU A 1 240 ? -11.403 8.221 -4.119 1.00 8.81 248 LEU A C 1
ATOM 1844 O O . LEU A 1 240 ? -10.332 7.848 -4.622 1.00 9.29 248 LEU A O 1
ATOM 1849 N N . LEU A 1 241 ? -12.442 7.419 -3.917 1.00 8.87 249 LEU A N 1
ATOM 1850 C CA . LEU A 1 241 ? -12.523 6.041 -4.426 1.00 8.91 249 LEU A CA 1
ATOM 1851 C C . LEU A 1 241 ? -13.639 5.976 -5.453 1.00 8.90 249 LEU A C 1
ATOM 1852 O O . LEU A 1 241 ? -14.704 6.549 -5.219 1.00 9.22 249 LEU A O 1
ATOM 1857 N N . VAL A 1 242 ? -13.414 5.308 -6.570 1.00 8.84 250 VAL A N 1
ATOM 1858 C CA . VAL A 1 242 ? -14.464 5.073 -7.576 1.00 8.93 250 VAL A CA 1
ATOM 1859 C C . VAL A 1 242 ? -14.322 3.660 -8.070 1.00 8.86 250 VAL A C 1
ATOM 1860 O O . VAL A 1 242 ? -13.226 3.191 -8.326 1.00 9.38 250 VAL A O 1
ATOM 1864 N N . GLU A 1 243 ? -15.440 2.973 -8.231 1.00 9.22 251 GLU A N 1
ATOM 1865 C CA . GLU A 1 243 ? -15.426 1.624 -8.759 1.00 9.37 251 GLU A CA 1
ATOM 1866 C C . GLU A 1 243 ? -15.245 1.619 -10.267 1.00 9.88 251 GLU A C 1
ATOM 1867 O O . GLU A 1 243 ? -15.856 2.425 -10.974 1.00 9.97 251 GLU A O 1
ATOM 1873 N N . ALA A 1 244 ? -14.434 0.685 -10.709 1.00 10.01 252 ALA A N 1
ATOM 1874 C CA . ALA A 1 244 ? -14.204 0.394 -12.091 1.00 10.73 252 ALA A CA 1
ATOM 1875 C C . ALA A 1 244 ? -14.481 -1.076 -12.382 1.00 11.30 252 ALA A C 1
ATOM 1876 O O . ALA A 1 244 ? -14.438 -1.932 -11.510 1.00 10.90 252 ALA A O 1
ATOM 1878 N N . ILE A 1 245 ? -14.776 -1.354 -13.656 1.00 12.42 253 ILE A N 1
ATOM 1879 C CA . ILE A 1 245 ? -14.990 -2.741 -14.122 1.00 13.63 253 ILE A CA 1
ATOM 1880 C C . ILE A 1 245 ? -13.847 -3.066 -15.049 1.00 14.69 253 ILE A C 1
ATOM 1881 O O . ILE A 1 245 ? -13.633 -2.362 -16.041 1.00 15.63 253 ILE A O 1
ATOM 1886 N N . GLY A 1 246 ? -13.088 -4.088 -14.710 1.00 16.32 254 GLY A N 1
ATOM 1887 C CA . GLY A 1 246 ? -11.931 -4.408 -15.487 1.00 18.86 254 GLY A CA 1
ATOM 1888 C C . GLY A 1 246 ? -12.191 -5.567 -16.373 1.00 22.37 254 GLY A C 1
ATOM 1889 O O . GLY A 1 246 ? -13.315 -5.717 -16.926 1.00 22.37 254 GLY A O 1
ATOM 1890 N N . GLN A 1 247 ? -11.125 -6.370 -16.452 1.00 37.11 255 GLN A N 1
ATOM 1891 C CA . GLN A 1 247 ? -11.029 -7.594 -17.214 1.00 39.29 255 GLN A CA 1
ATOM 1892 C C . GLN A 1 247 ? -11.966 -8.575 -16.596 1.00 36.57 255 GLN A C 1
ATOM 1893 O O . GLN A 1 247 ? -12.011 -8.685 -15.365 1.00 33.51 255 GLN A O 1
ATOM 1899 N N . GLU A 1 248 ? -12.728 -9.238 -17.469 1.00 37.11 256 GLU A N 1
ATOM 1900 C CA . GLU A 1 248 ? -13.624 -10.314 -17.124 1.00 37.18 256 GLU A CA 1
ATOM 1901 C C . GLU A 1 248 ? -14.729 -9.826 -16.230 1.00 31.01 256 GLU A C 1
ATOM 1902 O O . GLU A 1 248 ? -15.346 -10.612 -15.541 1.00 31.23 256 GLU A O 1
ATOM 1908 N N . GLY A 1 249 ? -14.962 -8.512 -16.235 1.00 27.35 257 GLY A N 1
ATOM 1909 C CA . GLY A 1 249 ? -16.002 -7.933 -15.427 1.00 24.35 257 GLY A CA 1
ATOM 1910 C C . GLY A 1 249 ? -15.616 -7.817 -13.964 1.00 21.40 257 GLY A C 1
ATOM 1911 O O . GLY A 1 249 ? -16.479 -7.611 -13.130 1.00 21.29 257 GLY A O 1
ATOM 1912 N N . HIS A 1 250 ? -14.349 -7.958 -13.605 1.00 19.91 258 HIS A N 1
ATOM 1913 C CA . HIS A 1 250 ? -13.983 -7.902 -12.182 1.00 18.68 258 HIS A CA 1
ATOM 1914 C C . HIS A 1 250 ? -14.029 -6.444 -11.693 1.00 17.45 258 HIS A C 1
ATOM 1915 O O . HIS A 1 250 ? -13.465 -5.562 -12.283 1.00 18.53 258 HIS A O 1
ATOM 1922 N N . ARG A 1 251 ? -14.750 -6.256 -10.587 1.00 16.35 259 ARG A N 1
ATOM 1923 C CA . ARG A 1 251 ? -14.886 -4.911 -9.999 1.00 16.03 259 ARG A CA 1
ATOM 1924 C C . ARG A 1 251 ? -13.709 -4.603 -9.097 1.00 16.42 259 ARG A C 1
ATOM 1925 O O . ARG A 1 251 ? -13.256 -5.476 -8.320 1.00 16.31 259 ARG A O 1
ATOM 1933 N N . TYR A 1 252 ? -13.192 -3.385 -9.183 1.00 10.03 260 TYR A N 1
ATOM 1934 C CA . TYR A 1 252 ? -12.126 -2.933 -8.303 1.00 10.22 260 TYR A CA 1
ATOM 1935 C C . TYR A 1 252 ? -12.293 -1.458 -8.045 1.00 9.78 260 TYR A C 1
ATOM 1936 O O . TYR A 1 252 ? -13.040 -0.785 -8.760 1.00 10.34 260 TYR A O 1
ATOM 1945 N N . PHE A 1 253 ? -11.591 -0.928 -7.053 1.00 9.60 261 PHE A N 1
ATOM 1946 C CA . PHE A 1 253 ? -11.619 0.491 -6.747 1.00 9.53 261 PHE A CA 1
ATOM 1947 C C . PHE A 1 253 ? -10.342 1.187 -7.168 1.00 9.63 261 PHE A C 1
ATOM 1948 O O . PHE A 1 253 ? -9.244 0.732 -6.832 1.00 10.15 261 PHE A O 1
ATOM 1956 N N . ARG A 1 254 ? -10.518 2.277 -7.901 1.00 9.30 262 ARG A N 1
ATOM 1957 C CA . ARG A 1 254 ? -9.479 3.253 -8.203 1.00 9.41 262 ARG A CA 1
ATOM 1958 C C . ARG A 1 254 ? -9.498 4.314 -7.123 1.00 9.43 262 ARG A C 1
ATOM 1959 O O . ARG A 1 254 ? -10.509 4.543 -6.465 1.00 9.75 262 ARG A O 1
ATOM 1967 N N . SER A 1 255 ? -8.351 4.960 -6.942 1.00 9.41 263 SER A N 1
ATOM 1968 C CA . SER A 1 255 ? -8.198 6.015 -5.962 1.00 9.35 263 SER A CA 1
ATOM 1969 C C . SER A 1 255 ? -7.448 7.206 -6.508 1.00 9.47 263 SER A C 1
ATOM 1970 O O . SER A 1 255 ? -6.560 7.075 -7.373 1.00 9.60 263 SER A O 1
ATOM 1973 N N . TRP A 1 256 ? -7.795 8.372 -5.949 1.00 9.39 264 TRP A N 1
ATOM 1974 C CA . TRP A 1 256 ? -7.206 9.664 -6.224 1.00 9.65 264 TRP A CA 1
ATOM 1975 C C . TRP A 1 256 ? -7.103 10.412 -4.894 1.00 9.78 264 TRP A C 1
ATOM 1976 O O . TRP A 1 256 ? -7.812 10.105 -3.942 1.00 10.07 264 TRP A O 1
ATOM 1987 N N . THR A 1 257 ? -6.275 11.449 -4.893 1.00 10.98 265 THR A N 1
ATOM 1988 C CA . THR A 1 257 ? -6.233 12.379 -3.765 1.00 11.73 265 THR A CA 1
ATOM 1989 C C . THR A 1 257 ? -6.342 13.802 -4.243 1.00 11.92 265 THR A C 1
ATOM 1990 O O . THR A 1 257 ? -6.131 14.131 -5.401 1.00 12.14 265 THR A O 1
ATOM 1994 N N . SER A 1 258 ? -6.701 14.661 -3.296 1.00 12.03 266 SER A N 1
ATOM 1995 C CA . SER A 1 258 ? -6.745 16.102 -3.518 1.00 12.67 266 SER A CA 1
ATOM 1996 C C . SER A 1 258 ? -6.570 16.856 -2.222 1.00 13.13 266 SER A C 1
ATOM 1997 O O . SER A 1 258 ? -6.728 16.325 -1.132 1.00 13.25 266 SER A O 1
ATOM 2000 N N . ASP A 1 259 ? -6.279 18.139 -2.373 1.00 13.78 267 ASP A N 1
ATOM 2001 C CA . ASP A 1 259 ? -6.167 19.044 -1.243 1.00 14.71 267 ASP A CA 1
ATOM 2002 C C . ASP A 1 259 ? -7.503 19.596 -0.785 1.00 15.04 267 ASP A C 1
ATOM 2003 O O . ASP A 1 259 ? -7.565 20.233 0.242 1.00 16.12 267 ASP A O 1
ATOM 2008 N N A ARG A 1 260 ? -8.570 19.364 -1.535 0.50 14.94 268 ARG A N 1
ATOM 2009 N N B ARG A 1 260 ? -8.566 19.376 -1.549 0.50 15.24 268 ARG A N 1
ATOM 2010 C CA A ARG A 1 260 ? -9.899 19.858 -1.159 0.50 15.32 268 ARG A CA 1
ATOM 2011 C CA B ARG A 1 260 ? -9.905 19.862 -1.187 0.50 15.80 268 ARG A CA 1
ATOM 2012 C C A ARG A 1 260 ? -10.954 18.988 -1.829 0.50 14.51 268 ARG A C 1
ATOM 2013 C C B ARG A 1 260 ? -10.964 19.010 -1.862 0.50 14.80 268 ARG A C 1
ATOM 2014 O O A ARG A 1 260 ? -10.640 18.204 -2.707 0.50 14.27 268 ARG A O 1
ATOM 2015 O O B ARG A 1 260 ? -10.675 18.294 -2.804 0.50 14.62 268 ARG A O 1
ATOM 2030 N N . ILE A 1 261 ? -12.198 19.096 -1.389 1.00 13.30 269 ILE A N 1
ATOM 2031 C CA . ILE A 1 261 ? -13.272 18.240 -1.936 1.00 12.77 269 ILE A CA 1
ATOM 2032 C C . ILE A 1 261 ? -13.610 18.618 -3.384 1.00 13.23 269 ILE A C 1
ATOM 2033 O O . ILE A 1 261 ? -13.869 17.734 -4.211 1.00 14.05 269 ILE A O 1
ATOM 2038 N N . ASP A 1 262 ? -13.626 19.917 -3.672 1.00 13.78 270 ASP A N 1
ATOM 2039 C CA A ASP A 1 262 ? -13.860 20.431 -5.038 0.55 14.66 270 ASP A CA 1
ATOM 2040 C CA B ASP A 1 262 ? -13.874 20.453 -5.001 0.45 14.92 270 ASP A CA 1
ATOM 2041 C C . ASP A 1 262 ? -12.565 20.978 -5.607 1.00 15.58 270 ASP A C 1
ATOM 2042 O O . ASP A 1 262 ? -12.399 22.187 -5.810 1.00 19.65 270 ASP A O 1
ATOM 2051 N N . GLY A 1 263 ? -11.600 20.111 -5.777 1.00 16.17 271 GLY A N 1
ATOM 2052 C CA . GLY A 1 263 ? -10.303 20.511 -6.320 1.00 16.74 271 GLY A CA 1
ATOM 2053 C C . GLY A 1 263 ? -9.912 19.578 -7.434 1.00 16.12 271 GLY A C 1
ATOM 2054 O O . GLY A 1 263 ? -10.728 18.952 -8.102 1.00 17.76 271 GLY A O 1
ATOM 2055 N N . GLN A 1 264 ? -8.613 19.458 -7.584 1.00 15.11 272 GLN A N 1
ATOM 2056 C CA . GLN A 1 264 ? -8.016 18.699 -8.666 1.00 15.78 272 GLN A CA 1
ATOM 2057 C C . GLN A 1 264 ? -7.615 17.332 -8.124 1.00 14.93 272 GLN A C 1
ATOM 2058 O O . GLN A 1 264 ? -6.754 17.240 -7.273 1.00 16.62 272 GLN A O 1
ATOM 2064 N N . TRP A 1 265 ? -8.260 16.298 -8.597 1.00 13.35 273 TRP A N 1
ATOM 2065 C CA . TRP A 1 265 ? -7.958 14.927 -8.201 1.00 12.88 273 TRP A CA 1
ATOM 2066 C C . TRP A 1 265 ? -6.731 14.427 -8.956 1.00 13.45 273 TRP A C 1
ATOM 2067 O O . TRP A 1 265 ? -6.618 14.616 -10.189 1.00 15.83 273 TRP A O 1
ATOM 2078 N N . ILE A 1 266 ? -5.829 13.798 -8.242 1.00 12.55 274 ILE A N 1
ATOM 2079 C CA . ILE A 1 266 ? -4.620 13.223 -8.854 1.00 13.26 274 ILE A CA 1
ATOM 2080 C C . ILE A 1 266 ? -4.662 11.733 -8.565 1.00 12.23 274 ILE A C 1
ATOM 2081 O O . ILE A 1 266 ? -4.809 11.348 -7.414 1.00 11.30 274 ILE A O 1
ATOM 2086 N N . PRO A 1 267 ? -4.475 10.861 -9.564 1.00 11.56 275 PRO A N 1
ATOM 2087 C CA . PRO A 1 267 ? -4.461 9.429 -9.283 1.00 11.26 275 PRO A CA 1
ATOM 2088 C C . PRO A 1 267 ? -3.491 9.042 -8.197 1.00 11.01 275 PRO A C 1
ATOM 2089 O O . PRO A 1 267 ? -2.380 9.561 -8.140 1.00 11.78 275 PRO A O 1
ATOM 2093 N N . LEU A 1 268 ? -3.917 8.073 -7.375 1.00 10.69 276 LEU A N 1
ATOM 2094 C CA . LEU A 1 268 ? -3.130 7.520 -6.288 1.00 10.94 276 LEU A CA 1
ATOM 2095 C C . LEU A 1 268 ? -2.764 6.095 -6.681 1.00 10.83 276 LEU A C 1
ATOM 2096 O O . LEU A 1 268 ? -1.666 5.845 -7.174 1.00 11.43 276 LEU A O 1
ATOM 2101 N N . ALA A 1 269 ? -3.680 5.163 -6.517 1.00 10.50 277 ALA A N 1
ATOM 2102 C CA . ALA A 1 269 ? -3.550 3.766 -6.979 1.00 10.40 277 ALA A CA 1
ATOM 2103 C C . ALA A 1 269 ? -4.778 3.533 -7.816 1.00 10.33 277 ALA A C 1
ATOM 2104 O O . ALA A 1 269 ? -5.879 3.333 -7.283 1.00 10.24 277 ALA A O 1
ATOM 2106 N N . ASP A 1 270 ? -4.649 3.609 -9.143 1.00 10.35 278 ASP A N 1
ATOM 2107 C CA . ASP A 1 270 ? -5.818 3.723 -10.008 1.00 10.44 278 ASP A CA 1
ATOM 2108 C C . ASP A 1 270 ? -5.840 2.761 -11.200 1.00 10.56 278 ASP A C 1
ATOM 2109 O O . ASP A 1 270 ? -6.535 3.034 -12.177 1.00 11.14 278 ASP A O 1
ATOM 2114 N N . THR A 1 271 ? -5.119 1.652 -11.111 1.00 11.11 279 THR A N 1
ATOM 2115 C CA . THR A 1 271 ? -5.103 0.662 -12.185 1.00 11.58 279 THR A CA 1
ATOM 2116 C C . THR A 1 271 ? -5.605 -0.676 -11.679 1.00 11.21 279 THR A C 1
ATOM 2117 O O . THR A 1 271 ? -5.634 -0.941 -10.487 1.00 11.30 279 THR A O 1
ATOM 2121 N N . GLU A 1 272 ? -5.986 -1.563 -12.590 1.00 11.47 280 GLU A N 1
ATOM 2122 C CA . GLU A 1 272 ? -6.444 -2.863 -12.186 1.00 11.96 280 GLU A CA 1
ATOM 2123 C C . GLU A 1 272 ? -5.295 -3.645 -11.557 1.00 12.00 280 GLU A C 1
ATOM 2124 O O . GLU A 1 272 ? -5.491 -4.407 -10.594 1.00 11.92 280 GLU A O 1
ATOM 2130 N N . ALA A 1 273 ? -4.089 -3.504 -12.099 1.00 12.06 281 ALA A N 1
ATOM 2131 C CA . ALA A 1 273 ? -2.928 -4.183 -11.543 1.00 12.32 281 ALA A CA 1
ATOM 2132 C C . ALA A 1 273 ? -2.492 -3.639 -10.211 1.00 12.01 281 ALA A C 1
ATOM 2133 O O . ALA A 1 273 ? -1.895 -4.359 -9.417 1.00 12.78 281 ALA A O 1
ATOM 2135 N N . ASN A 1 274 ? -2.790 -2.354 -9.975 1.00 11.88 282 ASN A N 1
ATOM 2136 C CA A ASN A 1 274 ? -2.451 -1.711 -8.687 0.60 11.97 282 ASN A CA 1
ATOM 2137 C CA B ASN A 1 274 ? -2.392 -1.638 -8.809 0.40 11.81 282 ASN A CA 1
ATOM 2138 C C . ASN A 1 274 ? -3.579 -0.779 -8.299 1.00 11.52 282 ASN A C 1
ATOM 2139 O O . ASN A 1 274 ? -3.541 0.445 -8.479 1.00 11.78 282 ASN A O 1
ATOM 2148 N N . PRO A 1 275 ? -4.627 -1.405 -7.782 1.00 11.34 283 PRO A N 1
ATOM 2149 C CA . PRO A 1 275 ? -5.839 -0.689 -7.425 1.00 11.21 283 PRO A CA 1
ATOM 2150 C C . PRO A 1 275 ? -5.760 -0.225 -5.988 1.00 10.97 283 PRO A C 1
ATOM 2151 O O . PRO A 1 275 ? -4.874 -0.626 -5.230 1.00 11.40 283 PRO A O 1
ATOM 2155 N N . TRP A 1 276 ? -6.726 0.572 -5.576 1.00 10.38 284 TRP A N 1
ATOM 2156 C CA . TRP A 1 276 ? -6.906 0.833 -4.133 1.00 10.27 284 TRP A CA 1
ATOM 2157 C C . TRP A 1 276 ? -7.302 -0.486 -3.463 1.00 10.32 284 TRP A C 1
ATOM 2158 O O . TRP A 1 276 ? -6.662 -0.866 -2.464 1.00 10.64 284 TRP A O 1
ATOM 2169 N N . ALA A 1 277 ? -8.298 -1.178 -4.019 1.00 9.97 285 ALA A N 1
ATOM 2170 C CA . ALA A 1 277 ? -8.666 -2.513 -3.561 1.00 10.23 285 ALA A CA 1
ATOM 2171 C C . ALA A 1 277 ? -9.210 -3.259 -4.739 1.00 10.63 285 ALA A C 1
ATOM 2172 O O . ALA A 1 277 ? -10.070 -2.747 -5.477 1.00 10.81 285 ALA A O 1
ATOM 2174 N N . GLY A 1 278 ? -8.736 -4.469 -4.950 1.00 10.56 286 GLY A N 1
ATOM 2175 C CA . GLY A 1 278 ? -9.191 -5.299 -6.033 1.00 10.89 286 GLY A CA 1
ATOM 2176 C C . GLY A 1 278 ? -8.587 -6.688 -5.914 1.00 11.26 286 GLY A C 1
ATOM 2177 O O . GLY A 1 278 ? -7.775 -6.954 -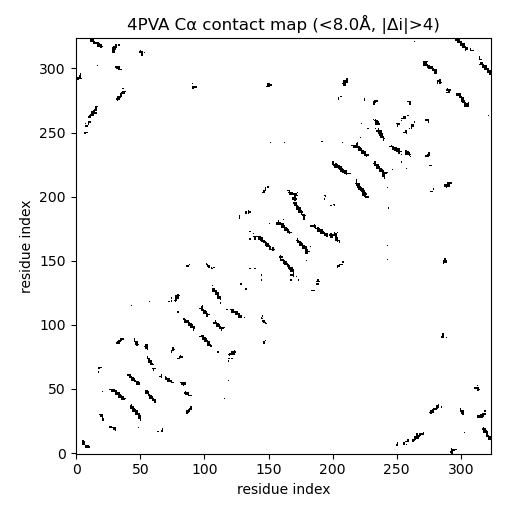5.022 1.00 11.22 286 GLY A O 1
ATOM 2178 N N . GLU A 1 279 ? -8.917 -7.566 -6.849 1.00 12.04 287 GLU A N 1
ATOM 2179 C CA . GLU A 1 279 ? -8.340 -8.919 -6.852 1.00 13.44 287 GLU A CA 1
ATOM 2180 C C . GLU A 1 279 ? -6.816 -8.862 -6.736 1.00 13.05 287 GLU A C 1
ATOM 2181 O O . GLU A 1 279 ? -6.217 -9.738 -6.129 1.00 13.73 287 GLU A O 1
ATOM 2187 N N . ALA A 1 280 ? -6.170 -7.891 -7.350 1.00 12.34 288 ALA A N 1
ATOM 2188 C CA . ALA A 1 280 ? -4.713 -7.841 -7.394 1.00 12.69 288 ALA A CA 1
ATOM 2189 C C . ALA A 1 280 ? -4.055 -7.680 -6.040 1.00 12.88 288 ALA A C 1
ATOM 2190 O O . ALA A 1 280 ? -2.919 -8.133 -5.871 1.00 14.02 288 ALA A O 1
ATOM 2192 N N . ASN A 1 281 ? -4.705 -7.025 -5.076 1.00 12.05 289 ASN A N 1
ATOM 2193 C CA . ASN A 1 281 ? -4.033 -6.713 -3.816 1.00 12.23 289 ASN A CA 1
ATOM 2194 C C . ASN A 1 281 ? -4.829 -7.122 -2.586 1.00 12.05 289 ASN A C 1
ATOM 2195 O O . 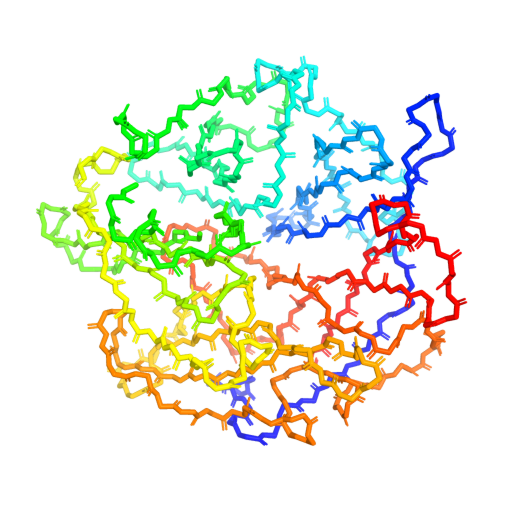ASN A 1 281 ? -4.489 -6.703 -1.486 1.00 13.32 289 ASN A O 1
ATOM 2200 N N . VAL A 1 282 ? -5.763 -8.023 -2.767 1.00 12.58 290 VAL A N 1
ATOM 2201 C CA . VAL A 1 282 ? -6.543 -8.583 -1.677 1.00 13.26 290 VAL A CA 1
ATOM 2202 C C . VAL A 1 282 ? -6.188 -10.024 -1.572 1.00 13.71 290 VAL A C 1
ATOM 2203 O O . VAL A 1 282 ? -6.282 -10.760 -2.533 1.00 14.26 290 VAL A O 1
ATOM 2207 N N . VAL A 1 283 ? -5.765 -10.437 -0.373 1.00 13.98 291 VAL A N 1
ATOM 2208 C CA . VAL A 1 283 ? -5.436 -11.840 -0.101 1.00 14.11 291 VAL A CA 1
ATOM 2209 C C . VAL A 1 283 ? -6.601 -12.455 0.637 1.00 14.05 291 VAL A C 1
ATOM 2210 O O . VAL A 1 283 ? -7.020 -11.972 1.707 1.00 13.90 291 VAL A O 1
ATOM 2214 N N . PHE A 1 284 ? -7.159 -13.493 0.068 1.00 14.08 292 PHE A N 1
ATOM 2215 C CA . PHE A 1 284 ? -8.159 -14.294 0.731 1.00 14.79 292 PHE A CA 1
ATOM 2216 C C . PHE A 1 284 ? -7.400 -15.304 1.548 1.00 15.97 292 PHE A C 1
ATOM 2217 O O . PHE A 1 284 ? -6.935 -16.329 1.039 1.00 17.01 292 PHE A O 1
ATOM 2225 N N . GLU A 1 285 ? -7.143 -14.989 2.803 1.00 16.26 293 GLU A N 1
ATOM 2226 C CA . GLU A 1 285 ? -6.389 -15.904 3.650 1.00 16.49 293 GLU A CA 1
ATOM 2227 C C . GLU A 1 285 ? -7.175 -17.143 4.013 1.00 17.00 293 GLU A C 1
ATOM 2228 O O . GLU A 1 285 ? -6.599 -18.155 4.406 1.00 17.03 293 GLU A O 1
ATOM 2234 N N . GLY A 1 286 ? -8.480 -17.057 3.859 1.00 17.99 294 GLY A N 1
ATOM 2235 C CA . GLY A 1 286 ? -9.370 -18.199 4.158 1.00 19.65 294 GLY A CA 1
ATOM 2236 C C . GLY A 1 286 ? -10.118 -18.581 2.932 1.00 21.95 294 GLY A C 1
ATOM 2237 O O . GLY A 1 286 ? -9.544 -18.889 1.906 1.00 24.19 294 GLY A O 1
ATOM 2238 N N . GLN A 1 287 ? -11.442 -18.492 3.023 1.00 42.10 295 GLN A N 1
ATOM 2239 C CA . GLN A 1 287 ? -12.323 -18.821 1.906 1.00 42.99 295 GLN A CA 1
ATOM 2240 C C . GLN A 1 287 ? -12.226 -17.770 0.779 1.00 40.47 295 GLN A C 1
ATOM 2241 O O . GLN A 1 287 ? -12.337 -16.582 1.044 1.00 36.85 295 GLN A O 1
ATOM 2247 N N . LYS A 1 288 ? -12.020 -18.221 -0.463 1.00 43.31 296 LYS A N 1
ATOM 2248 C CA . LYS A 1 288 ? -11.844 -17.363 -1.655 1.00 42.56 296 LYS A CA 1
ATOM 2249 C C . LYS A 1 288 ? -13.075 -17.436 -2.586 1.00 38.97 296 LYS A C 1
ATOM 2250 O O . LYS A 1 288 ? -13.263 -18.443 -3.280 1.00 47.50 296 LYS A O 1
ATOM 2256 N N . TRP A 1 289 ? -13.921 -16.420 -2.513 1.00 29.68 297 TRP A N 1
ATOM 2257 C CA . TRP A 1 289 ? -15.335 -16.518 -2.896 1.00 27.66 297 TRP A CA 1
ATOM 2258 C C . TRP A 1 289 ? -15.781 -15.453 -3.896 1.00 24.37 297 TRP A C 1
ATOM 2259 O O . TRP A 1 289 ? -16.914 -15.453 -4.343 1.00 25.19 297 TRP A O 1
ATOM 2270 N N . THR A 1 290 ? -14.914 -14.512 -4.220 1.00 21.33 298 THR A N 1
ATOM 2271 C CA . THR A 1 290 ? -15.238 -13.444 -5.159 1.00 19.89 298 THR A CA 1
ATOM 2272 C C . THR A 1 290 ? -13.962 -12.968 -5.827 1.00 19.31 298 THR A C 1
ATOM 2273 O O . THR A 1 290 ? -12.881 -13.037 -5.216 1.00 20.45 298 THR A O 1
ATOM 2277 N N . LYS A 1 291 ? -14.058 -12.563 -7.076 1.00 18.92 299 LYS A N 1
ATOM 2278 C CA . LYS A 1 291 ? -12.981 -11.847 -7.755 1.00 19.67 299 LYS A CA 1
ATOM 2279 C C . LYS A 1 291 ? -13.245 -10.351 -7.880 1.00 19.09 299 LYS A C 1
ATOM 2280 O O . LYS A 1 291 ? -12.430 -9.619 -8.355 1.00 20.18 299 LYS A O 1
ATOM 2286 N N . SER A 1 292 ? -14.420 -9.933 -7.417 1.00 11.58 300 SER A N 1
ATOM 2287 C CA . SER A 1 292 ? -14.853 -8.549 -7.417 1.00 11.80 300 SER A CA 1
ATOM 2288 C C . SER A 1 292 ? -14.855 -8.000 -6.016 1.00 11.51 300 SER A C 1
ATOM 2289 O O . SER A 1 292 ? -15.348 -8.630 -5.091 1.00 12.19 300 SER A O 1
ATOM 2292 N N . ILE A 1 293 ? -14.343 -6.779 -5.882 1.00 11.08 301 ILE A N 1
ATOM 2293 C CA . ILE A 1 293 ? -14.417 -5.980 -4.660 1.00 11.09 301 ILE A CA 1
ATOM 2294 C C . ILE A 1 293 ? -15.291 -4.780 -5.046 1.00 10.67 301 ILE A C 1
ATOM 2295 O O . ILE A 1 293 ? -14.805 -3.856 -5.718 1.00 10.70 301 ILE A O 1
ATOM 2300 N N . SER A 1 294 ? -16.568 -4.802 -4.668 1.00 10.58 302 SER A N 1
ATOM 2301 C CA . SER A 1 294 ? -17.557 -3.885 -5.239 1.00 10.60 302 SER A CA 1
ATOM 2302 C C . SER A 1 294 ? -18.317 -3.075 -4.197 1.00 10.88 302 SER A C 1
ATOM 2303 O O . SER A 1 294 ? -18.591 -3.559 -3.108 1.00 11.62 302 SER A O 1
ATOM 2306 N N . HIS A 1 295 ? -18.666 -1.847 -4.567 1.00 10.88 303 HIS A N 1
ATOM 2307 C CA . HIS A 1 295 ? -19.620 -1.003 -3.876 1.00 10.70 303 HIS A CA 1
ATOM 2308 C C . HIS A 1 295 ? -19.456 -1.018 -2.383 1.00 10.69 303 HIS A C 1
ATOM 2309 O O . HIS A 1 295 ? -20.426 -1.116 -1.635 1.00 11.50 303 HIS A O 1
ATOM 2316 N N . GLY A 1 296 ? -18.252 -0.788 -1.911 1.00 10.67 304 GLY A N 1
ATOM 2317 C CA . GLY A 1 296 ? -17.931 -0.900 -0.500 1.00 10.76 304 GLY A CA 1
ATOM 2318 C C . GLY A 1 296 ? -17.825 0.445 0.199 1.00 10.48 304 GLY A C 1
ATOM 2319 O O . GLY A 1 296 ? -17.831 1.523 -0.422 1.00 10.68 304 GLY A O 1
ATOM 2320 N N . GLU A 1 297 ? -17.703 0.388 1.518 1.00 10.33 305 GLU A N 1
ATOM 2321 C CA . GLU A 1 297 ? -17.502 1.558 2.338 1.00 10.39 305 GLU A CA 1
ATOM 2322 C C . GLU A 1 297 ? -16.606 1.223 3.494 1.00 10.05 305 GLU A C 1
ATOM 2323 O O . GLU A 1 297 ? -16.673 0.119 4.092 1.00 10.46 305 GLU A O 1
ATOM 2329 N N . VAL A 1 298 ? -15.803 2.179 3.905 1.00 10.31 306 VAL A N 1
ATOM 2330 C CA . VAL A 1 298 ? -15.021 2.083 5.139 1.00 11.13 306 VAL A CA 1
ATOM 2331 C C . VAL A 1 298 ? -15.940 2.124 6.356 1.00 10.95 306 VAL A C 1
ATOM 2332 O O . VAL A 1 298 ? -16.852 2.981 6.444 1.00 11.44 306 VAL A O 1
ATOM 2336 N N . ILE A 1 299 ? -15.712 1.260 7.313 1.00 11.66 307 ILE A N 1
ATOM 2337 C CA . ILE A 1 299 ? -16.435 1.304 8.581 1.00 12.30 307 ILE A CA 1
ATOM 2338 C C . ILE A 1 299 ? -15.893 2.461 9.391 1.00 12.89 307 ILE A C 1
ATOM 2339 O O . ILE A 1 299 ? -14.715 2.489 9.756 1.00 13.47 307 ILE A O 1
ATOM 2344 N N . ARG A 1 300 ? -16.741 3.431 9.686 1.00 13.09 308 ARG A N 1
ATOM 2345 C CA . ARG A 1 300 ? -16.284 4.657 10.326 1.00 12.96 308 ARG A CA 1
ATOM 2346 C C . ARG A 1 300 ? -16.553 4.663 11.845 1.00 13.90 308 ARG A C 1
ATOM 2347 O O . ARG A 1 300 ? -17.640 4.334 12.302 1.00 14.47 308 ARG A O 1
ATOM 2355 N N . THR A 1 301 ? -15.557 5.103 12.616 1.00 14.50 309 THR A N 1
ATOM 2356 C CA . THR A 1 301 ? -15.716 5.436 14.037 1.00 15.69 309 THR A CA 1
ATOM 2357 C C . THR A 1 301 ? -15.887 6.915 14.276 1.00 15.71 309 THR A C 1
ATOM 2358 O O . THR A 1 301 ? -16.416 7.296 15.333 1.00 17.03 309 THR A O 1
ATOM 2362 N N . LEU A 1 302 ? -15.434 7.748 13.360 1.00 14.71 310 LEU A N 1
ATOM 2363 C CA . LEU A 1 302 ? -15.644 9.194 13.400 1.00 14.66 310 LEU A CA 1
ATOM 2364 C C . LEU A 1 302 ? -16.854 9.382 12.513 1.00 14.37 310 LEU A C 1
ATOM 2365 O O . LEU A 1 302 ? -16.743 9.431 11.283 1.00 13.95 310 LEU A O 1
ATOM 2370 N N . THR A 1 303 ? -18.020 9.448 13.118 1.00 13.97 311 THR A N 1
ATOM 2371 C CA . THR A 1 303 ? -19.268 9.218 12.390 1.00 14.09 311 THR A CA 1
ATOM 2372 C C . THR A 1 303 ? -19.949 10.447 11.813 1.00 13.21 311 THR A C 1
ATOM 2373 O O . THR A 1 303 ? -20.984 10.292 11.175 1.00 13.64 311 THR A O 1
ATOM 2377 N N . ASP A 1 304 ? -19.340 11.620 11.956 1.00 13.38 312 ASP A N 1
ATOM 2378 C CA . ASP A 1 304 ? -20.009 12.853 11.583 1.00 13.72 312 ASP A CA 1
ATOM 2379 C C . ASP A 1 304 ? -19.917 13.157 10.079 1.00 12.80 312 ASP A C 1
ATOM 2380 O O . ASP A 1 304 ? -19.352 12.364 9.282 1.00 12.83 312 ASP A O 1
ATOM 2385 N N . GLN A 1 305 ? -20.439 14.301 9.669 1.00 13.07 313 GLN A N 1
ATOM 2386 C CA . GLN A 1 305 ? -20.638 14.643 8.281 1.00 12.74 313 GLN A CA 1
ATOM 2387 C C . GLN A 1 305 ? -19.377 14.991 7.530 1.00 12.29 313 GLN A C 1
ATOM 2388 O O . GLN A 1 305 ? -19.458 15.268 6.353 1.00 11.98 313 GLN A O 1
ATOM 2394 N N . THR A 1 306 ? -18.245 15.009 8.234 1.00 11.95 314 THR A N 1
ATOM 2395 C CA . THR A 1 306 ? -16.977 15.240 7.563 1.00 11.96 314 THR A CA 1
ATOM 2396 C C . THR A 1 306 ? -16.377 13.970 6.933 1.00 11.65 314 THR A C 1
ATOM 2397 O O . THR A 1 306 ? -15.377 14.054 6.221 1.00 11.44 314 THR A O 1
ATOM 2401 N N . LEU A 1 307 ? -16.935 12.799 7.242 1.00 11.14 315 LEU A N 1
ATOM 2402 C CA . LEU A 1 307 ? -16.501 11.530 6.618 1.00 11.22 315 LEU A CA 1
ATOM 2403 C C . LEU A 1 307 ? -14.989 11.365 6.791 1.00 11.48 315 LEU A C 1
ATOM 2404 O O . LEU A 1 307 ? -14.242 11.019 5.866 1.00 11.41 315 LEU A O 1
ATOM 2409 N N . THR A 1 308 ? -14.547 11.555 8.027 1.00 11.67 316 THR A N 1
ATOM 2410 C CA . THR A 1 308 ? -13.148 11.484 8.396 1.00 12.07 316 THR A CA 1
ATOM 2411 C C . THR A 1 308 ? -12.704 10.072 8.780 1.00 12.11 316 THR A C 1
ATOM 2412 O O . THR A 1 308 ? -13.374 9.397 9.534 1.00 12.04 316 THR A O 1
ATOM 2416 N N . LEU A 1 309 ? -11.551 9.667 8.237 1.00 12.08 317 LEU A N 1
ATOM 2417 C CA . LEU A 1 309 ? -10.882 8.414 8.575 1.00 12.27 317 LEU A CA 1
ATOM 2418 C C . LEU A 1 309 ? -9.603 8.697 9.364 1.00 12.59 317 LEU A C 1
ATOM 2419 O O . LEU A 1 309 ? -8.833 9.567 9.010 1.00 13.65 317 LEU A O 1
ATOM 2424 N N . ASP A 1 310 ? -9.385 7.899 10.400 1.00 13.45 318 ASP A N 1
ATOM 2425 C CA . ASP A 1 310 ? -8.165 7.951 11.201 1.00 14.31 318 ASP A CA 1
ATOM 2426 C C . ASP A 1 310 ? -7.211 6.883 10.705 1.00 14.45 318 ASP A C 1
ATOM 2427 O O . ASP A 1 310 ? -7.385 5.714 11.010 1.00 14.34 318 ASP A O 1
ATOM 2432 N N . LEU A 1 311 ? -6.232 7.308 9.909 1.00 14.29 319 LEU A N 1
ATOM 2433 C CA . LEU A 1 311 ? -5.313 6.342 9.292 1.00 15.11 319 LEU A CA 1
ATOM 2434 C C . LEU A 1 311 ? -4.104 6.002 10.144 1.00 15.41 319 LEU A C 1
ATOM 2435 O O . LEU A 1 311 ? -3.134 5.439 9.650 1.00 15.69 319 LEU A O 1
ATOM 2440 N N . SER A 1 312 ? -4.211 6.264 11.435 1.00 15.85 320 SER A N 1
ATOM 2441 C CA . SER A 1 312 ? -3.333 5.613 12.385 1.00 16.57 320 SER A CA 1
ATOM 2442 C C . SER A 1 312 ? -3.825 4.194 12.667 1.00 16.76 320 SER A C 1
ATOM 2443 O O . SER A 1 312 ? -3.115 3.417 13.325 1.00 18.95 320 SER A O 1
ATOM 2446 N N . GLU A 1 313 ? -5.042 3.865 12.225 1.00 17.12 321 GLU A N 1
ATOM 2447 C CA . GLU A 1 313 ? -5.664 2.577 12.442 1.00 16.77 321 GLU A CA 1
ATOM 2448 C C . GLU A 1 313 ? -5.956 1.917 11.102 1.00 15.39 321 GLU A C 1
ATOM 2449 O O . GLU A 1 313 ? -6.054 2.608 10.093 1.00 14.42 321 GLU A O 1
ATOM 2455 N N . PRO A 1 314 ? -6.011 0.568 11.054 1.00 14.95 322 PRO A N 1
ATOM 2456 C CA . PRO A 1 314 ? -6.234 -0.094 9.777 1.00 14.26 322 PRO A CA 1
ATOM 2457 C C . PRO A 1 314 ? -7.649 0.150 9.308 1.00 13.69 322 PRO A C 1
ATOM 2458 O O . PRO A 1 314 ? -8.602 0.079 10.069 1.00 14.69 322 PRO A O 1
ATOM 2462 N N . ILE A 1 315 ? -7.803 0.417 8.032 1.00 12.34 323 ILE A N 1
ATOM 2463 C CA . ILE A 1 315 ? -9.116 0.534 7.421 1.00 12.49 323 ILE A CA 1
ATOM 2464 C C . ILE A 1 315 ? -9.789 -0.831 7.390 1.00 12.83 323 ILE A C 1
ATOM 2465 O O . ILE A 1 315 ? -9.144 -1.863 7.042 1.00 13.49 323 ILE A O 1
ATOM 2470 N N . GLN A 1 316 ? -11.065 -0.830 7.704 1.00 13.95 324 GLN A N 1
ATOM 2471 C CA . GLN A 1 316 ? -11.949 -1.953 7.443 1.00 14.72 324 GLN A CA 1
ATOM 2472 C C . GLN A 1 316 ? -12.984 -1.517 6.439 1.00 13.83 324 GLN A C 1
ATOM 2473 O O . GLN A 1 316 ? -13.679 -0.539 6.674 1.00 14.02 324 GLN A O 1
ATOM 2479 N N . PHE A 1 317 ? -13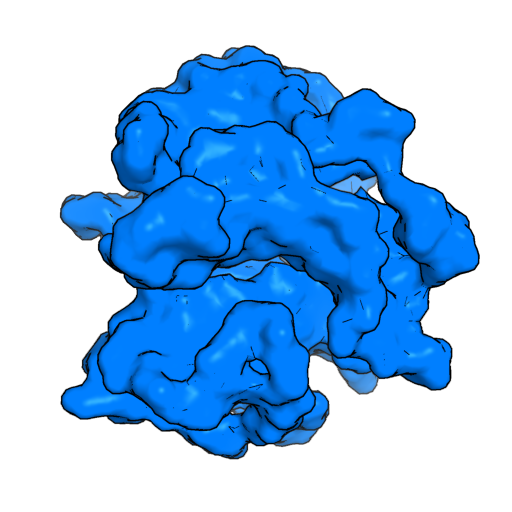.044 -2.192 5.324 1.00 12.65 325 PHE A N 1
ATOM 2480 C CA . PHE A 1 317 ? -13.875 -1.813 4.174 1.00 11.96 325 PHE A CA 1
ATOM 2481 C C . PHE A 1 317 ? -14.841 -2.980 3.970 1.00 11.87 325 PHE A C 1
ATOM 2482 O O . PHE A 1 317 ? -14.451 -4.106 3.619 1.00 12.01 325 PHE A O 1
ATOM 2490 N N . LEU A 1 318 ? -16.120 -2.726 4.212 1.00 11.65 326 LEU A N 1
ATOM 2491 C CA A LEU A 1 318 ? -17.182 -3.717 3.969 0.49 12.00 326 LEU A CA 1
ATOM 2492 C CA B LEU A 1 318 ? -17.165 -3.696 4.004 0.51 12.20 326 LEU A CA 1
ATOM 2493 C C . LEU A 1 318 ? -17.594 -3.567 2.537 1.00 11.86 326 LEU A C 1
ATOM 2494 O O . LEU A 1 318 ? -17.792 -2.446 2.052 1.00 13.40 326 LEU A O 1
ATOM 2503 N N . TYR A 1 319 ? -17.720 -4.660 1.826 1.00 11.20 327 TYR A N 1
ATOM 2504 C CA . TYR A 1 319 ? -17.954 -4.649 0.392 1.00 11.19 327 TYR A CA 1
ATOM 2505 C C . TYR A 1 319 ? -18.890 -5.753 -0.041 1.00 11.37 327 TYR A C 1
ATOM 2506 O O . TYR A 1 319 ? -19.204 -6.669 0.738 1.00 12.09 327 TYR A O 1
ATOM 2515 N N . GLN A 1 320 ? -19.404 -5.668 -1.272 1.00 10.67 328 GLN A N 1
ATOM 2516 C CA . GLN A 1 320 ? -20.1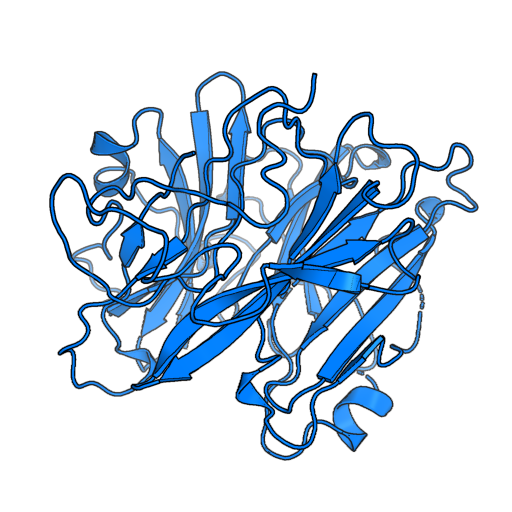91 -6.735 -1.860 1.00 11.20 328 GLN A CA 1
ATOM 2517 C C . GLN A 1 320 ? -19.313 -7.549 -2.813 1.00 11.19 328 GLN A C 1
ATOM 2518 O O . GLN A 1 320 ? -18.564 -7.017 -3.612 1.00 11.00 328 GLN A O 1
ATOM 2524 N N . GLY A 1 321 ? -19.418 -8.877 -2.676 1.00 11.51 329 GLY A N 1
ATOM 2525 C CA . GLY A 1 321 ? -18.723 -9.817 -3.554 1.00 11.81 329 GLY A CA 1
ATOM 2526 C C . GLY A 1 321 ? -19.695 -10.856 -4.045 1.00 12.10 329 GLY A C 1
ATOM 2527 O O . GLY A 1 321 ? -20.828 -10.971 -3.553 1.00 12.57 329 GLY A O 1
ATOM 2528 N N . VAL A 1 322 ? -19.278 -11.592 -5.050 1.00 12.52 330 VAL A N 1
ATOM 2529 C CA . VAL A 1 322 ? -20.167 -12.565 -5.668 1.00 13.15 330 VAL A CA 1
ATOM 2530 C C . VAL A 1 322 ? -19.332 -13.654 -6.284 1.00 13.91 330 VAL A C 1
ATOM 2531 O O . VAL A 1 322 ? -18.245 -13.406 -6.767 1.00 13.26 330 VAL A O 1
ATOM 2535 N N . ASP A 1 323 ? -19.872 -14.870 -6.280 1.00 14.92 331 ASP A N 1
ATOM 2536 C CA . ASP A 1 323 ? -19.231 -16.000 -6.936 1.00 16.94 331 ASP A CA 1
ATOM 2537 C C . ASP A 1 323 ? -19.032 -15.644 -8.403 1.00 17.66 331 ASP A C 1
ATOM 2538 O O . ASP A 1 323 ? -20.001 -15.296 -9.084 1.00 18.32 331 ASP A O 1
ATOM 2543 N N . PRO A 1 324 ? -17.779 -15.688 -8.907 1.00 19.11 332 PRO A N 1
ATOM 2544 C CA . PRO A 1 324 ? -17.502 -15.291 -10.284 1.00 20.21 332 PRO A CA 1
ATOM 2545 C C . PRO A 1 324 ? -18.182 -16.165 -11.315 1.00 22.75 332 PRO A C 1
ATOM 2546 O O . PRO A 1 324 ? -18.311 -15.745 -12.460 1.00 25.21 332 PRO A O 1
ATOM 2550 N N . ASN A 1 325 ? -18.652 -17.336 -10.898 1.00 24.93 333 ASN A N 1
ATOM 2551 C CA . ASN A 1 325 ? -19.307 -18.270 -11.799 1.00 27.24 333 ASN A CA 1
ATOM 2552 C C . ASN A 1 325 ? -20.820 -18.196 -11.785 1.00 25.28 333 ASN A C 1
ATOM 2553 O O . ASN A 1 325 ? -21.484 -18.945 -12.494 1.00 26.13 333 ASN A O 1
ATOM 2558 N N . ALA A 1 326 ? -21.381 -17.293 -10.986 1.00 23.57 334 ALA A N 1
ATOM 2559 C CA . ALA A 1 326 ? -22.831 -17.109 -10.956 1.00 22.54 334 ALA A CA 1
ATOM 2560 C C . ALA A 1 326 ? -23.327 -16.630 -12.314 1.00 23.05 334 ALA A C 1
ATOM 2561 O O . ALA A 1 326 ? -22.733 -15.758 -12.915 1.00 24.19 334 ALA A O 1
ATOM 2563 N N . GLN A 1 327 ? -24.415 -17.237 -12.790 1.00 22.93 335 GLN A N 1
ATOM 2564 C CA . GLN A 1 327 ? -25.022 -16.924 -14.076 1.00 24.12 335 GLN A CA 1
ATOM 2565 C C . GLN A 1 327 ? -26.499 -16.623 -13.861 1.00 23.04 335 GLN A C 1
ATOM 2566 O O . GLN A 1 327 ? -27.344 -17.504 -13.906 1.00 24.62 335 GLN A O 1
ATOM 2572 N N . THR A 1 328 ? -26.823 -15.370 -13.588 1.00 20.59 336 THR A N 1
ATOM 2573 C CA . THR A 1 328 ? -28.189 -14.962 -13.293 1.00 19.98 336 THR A CA 1
ATOM 2574 C C . THR A 1 328 ? -28.501 -13.621 -13.968 1.00 19.72 336 THR A C 1
ATOM 2575 O O . THR A 1 328 ? -27.606 -12.914 -14.416 1.00 19.88 336 THR A O 1
ATOM 2579 N N . GLU A 1 329 ? -29.762 -13.248 -13.986 1.00 20.22 337 GLU A N 1
ATOM 2580 C CA . GLU A 1 329 ? -30.107 -11.859 -14.262 1.00 20.78 337 GLU A CA 1
ATOM 2581 C C . GLU A 1 329 ? -29.410 -10.967 -13.251 1.00 17.65 337 GLU A C 1
ATOM 2582 O O . GLU A 1 329 ? -29.171 -11.358 -12.108 1.00 17.31 337 GLU A O 1
ATOM 2588 N N . TYR A 1 330 ? -29.080 -9.749 -13.682 1.00 17.41 338 TYR A N 1
ATOM 2589 C CA . TYR A 1 330 ? -28.200 -8.922 -12.877 1.00 15.74 338 TYR A CA 1
ATOM 2590 C C . TYR A 1 330 ? -28.758 -8.698 -11.479 1.00 15.35 338 TYR A C 1
ATOM 2591 O O . TYR A 1 330 ? -28.028 -8.862 -10.500 1.00 14.72 338 TYR A O 1
ATOM 2600 N N . ASN A 1 331 ? -30.034 -8.366 -11.350 1.00 16.36 339 ASN A N 1
ATOM 2601 C CA . ASN A 1 331 ? -30.563 -8.088 -10.028 1.00 16.03 339 ASN A CA 1
ATOM 2602 C C . ASN A 1 331 ? -30.820 -9.321 -9.180 1.00 15.52 339 ASN A C 1
ATOM 2603 O O . ASN A 1 331 ? -31.106 -9.204 -8.003 1.00 15.64 339 ASN A O 1
ATOM 2608 N N . ALA A 1 332 ? -30.624 -10.497 -9.764 1.00 14.94 340 ALA A N 1
ATOM 2609 C CA . ALA A 1 332 ? -30.693 -11.773 -9.050 1.00 15.46 340 ALA A CA 1
ATOM 2610 C C . ALA A 1 332 ? -29.299 -12.322 -8.676 1.00 15.61 340 ALA A C 1
ATOM 2611 O O . ALA A 1 332 ? -29.170 -13.425 -8.144 1.00 16.33 340 ALA A O 1
ATOM 2613 N N . LEU A 1 333 ? -28.242 -11.565 -8.924 1.00 14.90 341 LEU A N 1
ATOM 2614 C CA . LEU A 1 333 ? -26.909 -12.041 -8.574 1.00 14.73 341 LEU A CA 1
ATOM 2615 C C . LEU A 1 333 ? -26.795 -12.284 -7.089 1.00 14.43 341 LEU A C 1
ATOM 2616 O O . LEU A 1 333 ? -27.290 -11.498 -6.305 1.00 13.65 341 LEU A O 1
ATOM 2621 N N . PRO A 1 334 ? -26.108 -13.368 -6.699 1.00 14.53 342 PRO A N 1
ATOM 2622 C CA . PRO A 1 334 ? -26.023 -13.717 -5.281 1.00 14.52 342 PRO A CA 1
ATOM 2623 C C . PRO A 1 334 ? -24.880 -12.959 -4.555 1.00 14.06 342 PRO A C 1
ATOM 2624 O O . PRO A 1 334 ? -23.932 -13.535 -4.033 1.00 14.20 342 PRO A O 1
ATOM 2628 N N . TRP A 1 335 ? -25.006 -11.653 -4.501 1.00 13.33 343 TRP A N 1
ATOM 2629 C CA . TRP A 1 335 ? -24.067 -10.821 -3.753 1.00 12.49 343 TRP A CA 1
ATOM 2630 C C . TRP A 1 335 ? -24.146 -11.125 -2.271 1.00 12.75 343 TRP A C 1
ATOM 2631 O O . TRP A 1 335 ? -25.231 -11.372 -1.720 1.00 13.06 343 TRP A O 1
ATOM 2642 N N . ARG A 1 336 ? -22.992 -11.127 -1.624 1.00 12.67 344 ARG A N 1
ATOM 2643 C CA . ARG A 1 336 ? -22.891 -11.246 -0.190 1.00 13.79 344 ARG A CA 1
ATOM 2644 C C . ARG A 1 336 ? -21.972 -10.129 0.311 1.00 12.87 344 ARG A C 1
ATOM 2645 O O . ARG A 1 336 ? -21.144 -9.632 -0.450 1.00 12.85 344 ARG A O 1
ATOM 2653 N N . LEU A 1 337 ? -22.081 -9.730 1.567 1.00 12.75 345 LEU A N 1
ATOM 2654 C CA . LEU A 1 337 ? -21.133 -8.774 2.154 1.00 12.50 345 LEU A CA 1
ATOM 2655 C C . LEU A 1 337 ? -19.914 -9.468 2.722 1.00 12.40 345 LEU A C 1
ATOM 2656 O O . LEU A 1 337 ? -20.034 -10.523 3.347 1.00 12.97 345 LEU A O 1
ATOM 2661 N N . GLY A 1 338 ? -18.761 -8.865 2.496 1.00 11.92 346 GLY A N 1
ATOM 2662 C CA . GLY A 1 338 ? -17.529 -9.316 3.117 1.00 12.56 346 GLY A CA 1
ATOM 2663 C C . GLY A 1 338 ? -16.753 -8.129 3.625 1.00 12.00 346 GLY A C 1
ATOM 2664 O O . GLY A 1 338 ? -17.160 -6.989 3.462 1.00 12.20 346 GLY A O 1
ATOM 2665 N N . LEU A 1 339 ? -15.581 -8.421 4.234 1.00 12.05 347 LEU A N 1
ATOM 2666 C CA . LEU A 1 339 ? -14.727 -7.416 4.843 1.00 12.33 347 LEU A CA 1
ATOM 2667 C C . LEU A 1 339 ? -13.287 -7.546 4.348 1.00 12.01 347 LEU A C 1
ATOM 2668 O O . LEU A 1 339 ? -12.741 -8.653 4.349 1.00 12.59 347 LEU A O 1
ATOM 2673 N N . ILE A 1 340 ? -12.669 -6.453 3.939 1.00 11.36 348 ILE A N 1
ATOM 2674 C CA . ILE A 1 340 ? -11.214 -6.375 3.838 1.00 11.34 348 ILE A CA 1
ATOM 2675 C C . ILE A 1 340 ? -10.660 -5.468 4.919 1.00 11.44 348 ILE A C 1
ATOM 2676 O O . ILE A 1 340 ? -11.253 -4.445 5.277 1.00 11.47 348 ILE A O 1
ATOM 2681 N N . THR A 1 341 ? -9.517 -5.873 5.461 1.00 11.64 349 THR A N 1
ATOM 2682 C CA . THR A 1 341 ? -8.822 -5.155 6.534 1.00 11.96 349 THR A CA 1
ATOM 2683 C C . THR A 1 341 ? -7.372 -4.990 6.138 1.00 11.50 349 THR A C 1
ATOM 2684 O O . THR A 1 341 ? -6.762 -5.933 5.617 1.00 11.60 349 THR A O 1
ATOM 2688 N N . GLN A 1 342 ? -6.793 -3.826 6.415 1.00 11.53 350 GLN A N 1
ATOM 2689 C CA . GLN A 1 342 ? -5.357 -3.635 6.198 1.00 11.65 350 GLN A CA 1
ATOM 2690 C C . GLN A 1 342 ? -4.516 -4.351 7.249 1.00 12.54 350 GLN A C 1
ATOM 2691 O O . GLN A 1 342 ? -4.982 -4.549 8.395 1.00 13.40 350 GLN A O 1
#